Protein AF-A0A8S2JLV0-F1 (afdb_monomer_lite)

Secondary structure (DSSP, 8-state):
----------SHHHHHHHHHHHHS-PPPHHHHHHIIIIIS----S--TTS--S---HHHHHHHHHHHHHHHHHHHHHHTTS--------TTT-S-TTS-HHHHHHHHHHHHHHTT--TT--HHHHHHHHHHHHH--SSS---S-HHHHHHHHHHHHHHHHHHHHHTT-BS-TTS-B--TT--------------------------

Structure (mmCIF, N/CA/C/O backbone):
data_AF-A0A8S2JLV0-F1
#
_entry.id   AF-A0A8S2JLV0-F1
#
loop_
_atom_site.group_PDB
_atom_site.id
_atom_site.type_symbol
_atom_site.label_atom_id
_atom_site.label_alt_id
_atom_site.label_comp_id
_atom_site.label_asym_id
_atom_site.label_entity_id
_atom_site.label_seq_id
_atom_site.pdbx_PDB_ins_code
_atom_site.Cartn_x
_atom_site.Cartn_y
_atom_site.Cartn_z
_atom_site.occupancy
_atom_site.B_iso_or_equiv
_atom_site.auth_seq_id
_atom_site.auth_comp_id
_atom_site.auth_asym_id
_atom_site.auth_atom_id
_atom_site.pdbx_PDB_model_num
ATOM 1 N N . MET A 1 1 ? -29.399 26.750 -31.393 1.00 33.97 1 MET A N 1
ATOM 2 C CA . MET A 1 1 ? -29.290 25.964 -30.146 1.00 33.97 1 MET A CA 1
ATOM 3 C C . MET A 1 1 ? -28.383 24.800 -30.470 1.00 33.97 1 MET A C 1
ATOM 5 O O . MET A 1 1 ? -28.859 23.735 -30.849 1.00 33.97 1 MET A O 1
ATOM 9 N N . ASP A 1 2 ? -27.083 25.080 -30.466 1.00 30.34 2 ASP A N 1
ATOM 10 C CA . ASP A 1 2 ? -26.059 24.096 -30.789 1.00 30.34 2 ASP A CA 1
ATOM 11 C C . ASP A 1 2 ? -25.801 23.208 -29.581 1.00 30.34 2 ASP A C 1
ATOM 13 O O . ASP A 1 2 ? -25.706 23.669 -28.443 1.00 30.34 2 ASP A O 1
ATOM 17 N N . ARG A 1 3 ? -25.757 21.907 -29.856 1.00 33.34 3 ARG A N 1
ATOM 18 C CA . ARG A 1 3 ? -25.447 20.866 -28.887 1.00 33.34 3 ARG A CA 1
ATOM 19 C C . ARG A 1 3 ? -23.953 20.963 -28.597 1.00 33.34 3 ARG A C 1
ATOM 21 O O . ARG A 1 3 ? -23.149 20.544 -29.426 1.00 33.34 3 ARG A O 1
ATOM 28 N N . HIS A 1 4 ? -23.587 21.530 -27.451 1.00 35.41 4 HIS A N 1
ATOM 29 C CA . HIS A 1 4 ? -22.233 21.370 -26.935 1.00 35.41 4 HIS A CA 1
ATOM 30 C C . HIS A 1 4 ? -22.001 19.887 -26.653 1.00 35.41 4 HIS A C 1
ATOM 32 O O . HIS A 1 4 ? -22.826 19.225 -26.025 1.00 35.41 4 HIS A O 1
ATOM 38 N N . ALA A 1 5 ? -20.907 19.375 -27.205 1.00 37.72 5 ALA A N 1
ATOM 39 C CA . ALA A 1 5 ? -20.466 18.006 -27.051 1.00 37.72 5 ALA A CA 1
ATOM 40 C C . ALA A 1 5 ? -20.375 17.640 -25.562 1.00 37.72 5 ALA A C 1
ATOM 42 O O . ALA A 1 5 ? -19.636 18.273 -24.811 1.00 37.72 5 ALA A O 1
ATOM 43 N N . GLU A 1 6 ? -21.091 16.593 -25.154 1.00 38.88 6 GLU A N 1
ATOM 44 C CA . GLU A 1 6 ? -20.824 15.848 -23.921 1.00 38.88 6 GLU A CA 1
ATOM 45 C C . GLU A 1 6 ? -19.505 15.077 -24.102 1.00 38.88 6 GLU A C 1
ATOM 47 O O . GLU A 1 6 ? -19.473 13.857 -24.240 1.00 38.88 6 GLU A O 1
ATOM 52 N N . GLY A 1 7 ? -18.398 15.809 -24.201 1.00 43.00 7 GLY A N 1
ATOM 53 C CA . GLY A 1 7 ? -17.067 15.254 -24.027 1.00 43.00 7 GLY A CA 1
ATOM 54 C C . GLY A 1 7 ? -16.786 15.229 -22.535 1.00 43.00 7 GLY A C 1
ATOM 55 O O . GLY A 1 7 ? -16.684 16.285 -21.914 1.00 43.00 7 GLY A O 1
ATOM 56 N N . THR A 1 8 ? -16.697 14.043 -21.939 1.00 45.56 8 THR A N 1
ATOM 57 C CA . THR A 1 8 ? -16.209 13.900 -20.566 1.00 45.56 8 THR A CA 1
ATOM 58 C C . THR A 1 8 ? -14.829 14.552 -20.498 1.00 45.56 8 THR A C 1
ATOM 60 O O . THR A 1 8 ? -13.906 14.104 -21.173 1.00 45.56 8 THR A O 1
ATOM 63 N N . ILE A 1 9 ? -14.689 15.640 -19.740 1.00 51.25 9 ILE A N 1
ATOM 64 C CA . ILE A 1 9 ? -13.395 16.301 -19.560 1.00 51.25 9 ILE A CA 1
ATOM 65 C C . ILE A 1 9 ? -12.540 15.387 -18.678 1.00 51.25 9 ILE A C 1
ATOM 67 O O . ILE A 1 9 ? -12.796 15.261 -17.482 1.00 51.25 9 ILE A O 1
ATOM 71 N N . THR A 1 10 ? -11.554 14.721 -19.276 1.00 57.41 10 THR A N 1
ATOM 72 C CA . THR A 1 10 ? -10.696 13.723 -18.613 1.00 57.41 10 THR A CA 1
ATOM 73 C C . THR A 1 10 ? -9.255 14.195 -18.393 1.00 57.41 10 THR A C 1
ATOM 75 O O . THR A 1 10 ? -8.434 13.402 -17.939 1.00 57.41 10 THR A O 1
ATOM 78 N N . SER A 1 11 ? -8.911 15.460 -18.680 1.00 62.69 11 SER A N 1
ATOM 79 C CA . SER A 1 11 ? -7.555 15.997 -18.454 1.00 62.69 11 SER A CA 1
ATOM 80 C C . SER A 1 11 ? -7.534 17.461 -17.990 1.00 62.69 11 SER A C 1
ATOM 82 O O . SER A 1 11 ? -8.482 18.207 -18.244 1.00 62.69 11 SER A O 1
ATOM 84 N N . ILE A 1 12 ? -6.450 17.898 -17.318 1.00 67.25 12 ILE A N 1
ATOM 85 C CA . ILE A 1 12 ? -6.247 19.320 -16.952 1.00 67.25 12 ILE A CA 1
ATOM 86 C C . ILE A 1 12 ? -6.187 20.188 -18.211 1.00 67.25 12 ILE A C 1
ATOM 88 O O . ILE A 1 12 ? -6.755 21.276 -18.210 1.00 67.25 12 ILE A O 1
ATOM 92 N N . THR A 1 13 ? -5.603 19.690 -19.302 1.00 72.06 13 THR A N 1
ATOM 93 C CA . THR A 1 13 ? -5.616 20.365 -20.607 1.00 72.06 13 THR A CA 1
ATOM 94 C C . THR A 1 13 ? -7.043 20.552 -21.124 1.00 72.06 13 THR A C 1
ATOM 96 O O . THR A 1 13 ? -7.392 21.627 -21.603 1.00 72.06 13 T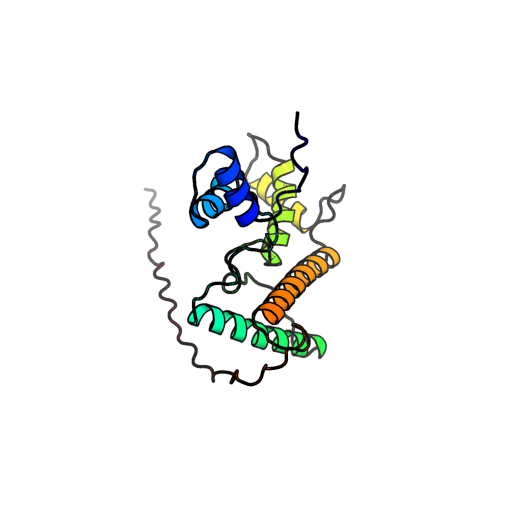HR A O 1
ATOM 99 N N . GLY A 1 14 ? -7.904 19.540 -20.968 1.00 75.50 14 GLY A N 1
ATOM 100 C CA . GLY A 1 14 ? -9.325 19.647 -21.295 1.00 75.50 14 GLY A CA 1
ATOM 101 C C . GLY A 1 14 ? -10.052 20.693 -20.444 1.00 75.50 14 GLY A C 1
ATOM 102 O O . GLY A 1 14 ? -10.886 21.431 -20.963 1.00 75.50 14 GLY A O 1
ATOM 103 N N . ILE A 1 15 ? -9.698 20.815 -19.160 1.00 73.88 15 ILE A N 1
ATOM 104 C CA . ILE A 1 15 ? -10.223 21.862 -18.267 1.00 73.88 15 ILE A CA 1
ATOM 105 C C . ILE A 1 15 ? -9.713 23.245 -18.697 1.00 73.88 15 ILE A C 1
ATOM 107 O O . ILE A 1 15 ? -10.509 24.174 -18.793 1.00 73.88 15 ILE A O 1
ATOM 111 N N . GLN A 1 16 ? -8.418 23.390 -18.998 1.00 82.19 16 GLN A N 1
ATOM 112 C CA . GLN A 1 16 ? -7.833 24.638 -19.502 1.00 82.19 16 GLN A CA 1
ATOM 113 C C . GLN A 1 16 ? -8.523 25.096 -20.782 1.00 82.19 16 GLN A C 1
ATOM 115 O O . GLN A 1 16 ? -8.902 26.260 -20.884 1.00 82.19 16 GLN A O 1
ATOM 120 N N . GLN A 1 17 ? -8.722 24.177 -21.729 1.00 77.69 17 GLN A N 1
ATOM 121 C CA . GLN A 1 17 ? -9.397 24.470 -22.985 1.00 77.69 17 GLN A CA 1
ATOM 122 C C . GLN A 1 17 ? -10.858 24.855 -22.747 1.00 77.69 17 GLN A C 1
ATOM 124 O O . GLN A 1 17 ? -11.305 25.867 -23.270 1.00 77.69 17 GLN A O 1
ATOM 129 N N . ALA A 1 18 ? -11.581 24.128 -21.891 1.00 79.19 18 ALA A N 1
ATOM 130 C CA . ALA A 1 18 ? -12.962 24.464 -21.555 1.00 79.19 18 ALA A CA 1
ATOM 131 C C . ALA A 1 18 ? -13.088 25.844 -20.882 1.00 79.19 18 ALA A C 1
ATOM 133 O O . ALA A 1 18 ? -14.036 26.579 -21.162 1.00 79.19 18 ALA A O 1
ATOM 134 N N . ILE A 1 19 ? -12.136 26.215 -20.018 1.00 78.88 19 ILE A N 1
ATOM 135 C CA . ILE A 1 19 ? -12.087 27.538 -19.381 1.00 78.88 19 ILE A CA 1
ATOM 136 C C . ILE A 1 19 ? -11.768 28.621 -20.416 1.00 78.88 19 ILE A C 1
ATOM 138 O O . ILE A 1 19 ? -12.463 29.636 -20.455 1.00 78.88 19 ILE A O 1
ATOM 142 N N . ALA A 1 20 ? -10.786 28.390 -21.289 1.00 83.50 20 ALA A N 1
ATOM 143 C CA . ALA A 1 20 ? -10.441 29.312 -22.367 1.00 83.50 20 ALA A CA 1
ATOM 144 C C . ALA A 1 20 ? -11.616 29.524 -23.332 1.00 83.50 20 ALA A C 1
ATOM 146 O O . ALA A 1 20 ? -11.927 30.662 -23.676 1.00 83.50 20 ALA A O 1
ATOM 147 N N . ASP A 1 21 ? -12.320 28.455 -23.699 1.00 83.94 21 ASP A N 1
ATOM 148 C CA . ASP A 1 21 ? -13.477 28.507 -24.594 1.00 83.94 21 ASP A CA 1
ATOM 149 C C . ASP A 1 21 ? -14.681 29.207 -23.947 1.00 83.94 21 ASP A C 1
ATOM 151 O O . ASP A 1 21 ? -15.426 29.917 -24.622 1.00 83.94 21 ASP A O 1
ATOM 155 N N . SER A 1 22 ? -14.879 29.026 -22.637 1.00 85.94 22 SER A N 1
ATOM 156 C CA . SER A 1 22 ? -16.050 29.557 -21.923 1.00 85.94 22 SER A CA 1
ATOM 157 C C . SER A 1 22 ? -15.861 30.990 -21.426 1.00 85.94 22 SER A C 1
ATOM 159 O O . SER A 1 22 ? -16.830 31.746 -21.354 1.00 85.94 22 SER A O 1
ATOM 161 N N . TYR A 1 23 ? -14.633 31.365 -21.065 1.00 85.31 23 TYR A N 1
ATOM 162 C CA . TYR A 1 23 ? -14.339 32.625 -20.377 1.00 85.31 23 TYR A CA 1
ATOM 163 C C . TYR A 1 23 ? -13.304 33.493 -21.100 1.00 85.31 23 TYR A C 1
ATOM 165 O O . TYR A 1 23 ? -13.096 34.636 -20.705 1.00 85.31 23 TYR A O 1
ATOM 173 N N . GLY A 1 24 ? -12.673 32.999 -22.171 1.00 85.88 24 GLY A N 1
ATOM 174 C CA . GLY A 1 24 ? -11.642 33.734 -22.911 1.00 85.88 24 GLY A CA 1
ATOM 175 C C . GLY A 1 24 ? -10.331 33.906 -22.140 1.00 85.88 24 GLY A C 1
ATOM 176 O O . GLY A 1 24 ? -9.467 34.671 -22.565 1.00 85.88 24 GLY A O 1
ATOM 177 N N . GLU A 1 25 ? -10.176 33.214 -21.012 1.00 82.31 25 GLU A N 1
ATOM 178 C CA . GLU A 1 25 ? -9.010 33.307 -20.140 1.00 82.31 25 GLU A CA 1
ATOM 179 C C . GLU A 1 25 ? -8.175 32.032 -20.216 1.00 82.31 25 GLU A C 1
ATOM 181 O O . GLU A 1 25 ? -8.698 30.919 -20.161 1.00 82.31 25 GLU A O 1
ATOM 186 N N . GLN A 1 26 ? -6.855 32.191 -20.296 1.00 83.00 26 GLN A N 1
ATOM 187 C CA . GLN A 1 26 ? -5.939 31.081 -20.074 1.00 83.00 26 GLN A CA 1
ATOM 188 C C . GLN A 1 26 ? -5.495 31.077 -18.620 1.00 83.00 26 GLN A C 1
ATOM 190 O O . GLN A 1 26 ? -4.827 32.001 -18.159 1.00 83.00 26 GLN A O 1
ATOM 195 N N . ILE A 1 27 ? -5.850 30.009 -17.915 1.00 81.06 27 ILE A N 1
ATOM 196 C CA . ILE A 1 27 ? -5.328 29.728 -16.582 1.00 81.06 27 ILE A CA 1
ATOM 197 C C . ILE A 1 27 ? -4.135 28.792 -16.736 1.00 81.06 27 ILE A C 1
ATOM 199 O O . ILE A 1 27 ? -4.168 27.841 -17.526 1.00 81.06 27 ILE A O 1
ATOM 203 N N . ASP A 1 28 ? -3.067 29.066 -15.992 1.00 80.62 28 ASP A N 1
ATOM 204 C CA . ASP A 1 28 ? -1.890 28.218 -16.016 1.00 80.62 28 ASP A CA 1
ATOM 205 C C . ASP A 1 28 ? -2.194 26.825 -15.446 1.00 80.62 28 ASP A C 1
ATOM 207 O O . ASP A 1 28 ? -3.058 26.625 -14.586 1.00 80.62 28 ASP A O 1
ATOM 211 N N . TYR A 1 29 ? -1.453 25.848 -15.959 1.00 76.38 29 TYR A N 1
ATOM 212 C CA . TYR A 1 29 ? -1.625 24.440 -15.627 1.00 76.38 29 TYR A CA 1
ATOM 213 C C . TYR A 1 29 ? -1.548 24.195 -14.112 1.00 76.38 29 TYR A C 1
ATOM 215 O O . TYR A 1 29 ? -2.357 23.457 -13.544 1.00 76.38 29 TYR A O 1
ATOM 223 N N . TRP A 1 30 ? -0.583 24.839 -13.448 1.00 70.50 30 TRP A N 1
ATOM 224 C CA . TRP A 1 30 ? -0.306 24.623 -12.035 1.00 70.50 30 TRP A CA 1
ATOM 225 C C . TRP A 1 30 ? -1.405 25.190 -11.147 1.00 70.50 30 TRP A C 1
ATOM 227 O O . TRP A 1 30 ? -1.766 24.543 -10.171 1.00 70.50 30 TRP A O 1
ATOM 237 N N . SER A 1 31 ? -1.998 26.329 -11.493 1.00 77.75 31 SER A N 1
ATOM 238 C CA . SER A 1 31 ? -3.128 26.890 -10.749 1.00 77.75 31 SER A CA 1
ATOM 239 C C . SER A 1 31 ? -4.336 25.956 -10.737 1.00 77.75 31 SER A C 1
ATOM 241 O O . SER A 1 31 ? -4.927 25.733 -9.678 1.00 77.75 31 SER A O 1
ATOM 243 N N . ILE A 1 32 ? -4.676 25.346 -11.877 1.00 73.19 32 ILE A N 1
ATOM 244 C CA . ILE A 1 32 ? -5.760 24.352 -11.943 1.00 73.19 32 ILE A CA 1
ATOM 245 C C . ILE A 1 32 ? -5.372 23.098 -11.158 1.00 73.19 32 ILE A C 1
ATOM 247 O O . ILE A 1 32 ? -6.167 22.603 -10.359 1.00 73.19 32 ILE A O 1
ATOM 251 N N . TYR A 1 33 ? -4.137 22.620 -11.325 1.00 67.88 33 TYR A N 1
ATOM 252 C CA . TYR A 1 33 ? -3.617 21.478 -10.578 1.00 67.88 33 TYR A CA 1
ATOM 253 C C . TYR A 1 33 ? -3.705 21.690 -9.057 1.00 67.88 33 TYR A C 1
ATOM 255 O O . TYR A 1 33 ? -4.271 20.858 -8.349 1.00 67.88 33 TYR A O 1
ATOM 263 N N . TYR A 1 34 ? -3.215 22.821 -8.541 1.00 67.56 34 TYR A N 1
ATOM 264 C CA . TYR A 1 34 ? -3.259 23.153 -7.116 1.00 67.56 34 TYR A CA 1
ATOM 265 C C . TYR A 1 34 ? -4.691 23.296 -6.606 1.00 67.56 34 TYR A C 1
ATOM 267 O O . TYR A 1 34 ? -5.002 22.820 -5.514 1.00 67.56 34 TYR A O 1
ATOM 275 N N . LEU A 1 35 ? -5.586 23.908 -7.382 1.00 67.19 35 LEU A N 1
ATOM 276 C CA . LEU A 1 35 ? -6.984 24.040 -6.989 1.00 67.19 35 LEU A CA 1
ATOM 277 C C . LEU A 1 35 ? -7.648 22.663 -6.826 1.00 67.19 35 LEU A C 1
ATOM 279 O O . LEU A 1 35 ? -8.264 22.390 -5.793 1.00 67.19 35 LEU A O 1
ATOM 283 N N . LEU A 1 36 ? -7.474 21.772 -7.803 1.00 62.09 36 LEU A N 1
ATOM 284 C CA . LEU A 1 36 ? -8.072 20.435 -7.787 1.00 62.09 36 LEU A CA 1
ATOM 285 C C . LEU A 1 36 ? -7.446 19.531 -6.713 1.00 62.09 36 LEU A C 1
ATOM 287 O O . LEU A 1 36 ? -8.163 18.869 -5.956 1.00 62.09 36 LEU A O 1
ATOM 291 N N . HIS A 1 37 ? -6.116 19.538 -6.611 1.00 57.22 37 HIS A N 1
ATOM 292 C CA . HIS A 1 37 ? -5.365 18.628 -5.750 1.00 57.22 37 HIS A CA 1
ATOM 293 C C . HIS A 1 37 ? -5.279 19.121 -4.299 1.00 57.22 37 HIS A C 1
ATOM 295 O O . HIS A 1 37 ? -5.552 18.366 -3.364 1.00 57.22 37 HIS A O 1
ATOM 301 N N . ASP A 1 38 ? -4.927 20.392 -4.077 1.00 54.78 38 ASP A N 1
ATOM 302 C CA . ASP A 1 38 ? -4.745 20.926 -2.725 1.00 54.78 38 ASP A CA 1
ATOM 303 C C . ASP A 1 38 ? -6.061 21.390 -2.092 1.00 54.78 38 ASP A C 1
ATOM 305 O O . ASP A 1 38 ? -6.331 21.050 -0.938 1.00 54.78 38 ASP A O 1
ATOM 309 N N . LYS A 1 39 ? -6.895 22.141 -2.822 1.00 50.28 39 LYS A N 1
ATOM 310 C CA . LYS A 1 39 ? -8.114 22.733 -2.240 1.00 50.28 39 LYS A CA 1
ATOM 311 C C . LYS A 1 39 ? -9.312 21.807 -2.277 1.00 50.28 39 LYS A C 1
ATOM 313 O O . LYS A 1 39 ? -10.037 21.727 -1.290 1.00 50.28 39 LYS A O 1
ATOM 318 N N . MET A 1 40 ? -9.515 21.101 -3.382 1.00 50.09 40 MET A N 1
ATOM 319 C CA . MET A 1 40 ? -10.692 20.246 -3.545 1.00 50.09 40 MET A CA 1
ATOM 320 C C . MET A 1 40 ? -10.452 18.801 -3.093 1.00 50.09 40 MET A C 1
ATOM 322 O O . MET A 1 40 ? -11.413 18.044 -2.975 1.00 50.09 40 MET A O 1
ATOM 326 N N . LYS A 1 41 ? -9.191 18.426 -2.812 1.00 49.56 41 LYS A N 1
ATOM 327 C CA . LYS A 1 41 ? -8.763 17.061 -2.442 1.00 49.56 41 LYS A CA 1
ATOM 328 C C . LYS A 1 41 ? -9.310 15.990 -3.397 1.00 49.56 41 LYS A C 1
ATOM 330 O O . LYS A 1 41 ? -9.504 14.838 -3.011 1.00 49.56 41 LYS A O 1
ATOM 335 N N . LEU A 1 42 ? -9.565 16.370 -4.649 1.00 44.97 42 LEU A N 1
ATOM 336 C CA . LEU A 1 42 ? -10.029 15.469 -5.689 1.00 44.97 42 LEU A CA 1
ATOM 337 C C . LEU A 1 42 ? -8.808 14.741 -6.241 1.00 44.97 42 LEU A C 1
ATOM 339 O O . LEU A 1 42 ? -8.182 15.163 -7.208 1.00 44.97 42 LEU A O 1
ATOM 343 N N . LEU A 1 43 ? -8.455 13.647 -5.577 1.00 49.81 43 LEU A N 1
ATOM 344 C CA . LEU A 1 43 ? -7.447 12.705 -6.037 1.00 49.81 43 LEU A CA 1
ATOM 345 C C . LEU A 1 43 ? -8.086 11.764 -7.056 1.00 49.81 43 LEU A C 1
ATOM 347 O O . LEU A 1 43 ? -8.476 10.643 -6.741 1.00 49.81 43 LEU A O 1
ATOM 351 N N . TYR A 1 44 ? -8.255 12.259 -8.279 1.00 38.44 44 TYR A N 1
ATOM 352 C CA . TYR A 1 44 ? -8.579 11.404 -9.412 1.00 38.44 44 TYR A CA 1
ATOM 353 C C . TYR A 1 44 ? -7.288 10.875 -10.026 1.00 38.44 44 TYR A C 1
ATOM 355 O O . TYR A 1 44 ? -6.360 11.634 -10.306 1.00 38.44 44 TYR A O 1
ATOM 363 N N . GLY A 1 45 ? -7.241 9.554 -10.204 1.00 37.34 45 GLY A N 1
ATOM 364 C CA . GLY A 1 45 ? -6.159 8.879 -10.900 1.00 37.34 45 GLY A CA 1
ATOM 365 C C . GLY A 1 45 ? -5.933 9.484 -12.281 1.00 37.34 45 GLY A C 1
ATOM 366 O O . GLY A 1 45 ? -6.890 9.743 -13.004 1.00 37.34 45 GLY A O 1
ATOM 367 N N . LEU A 1 46 ? -4.652 9.694 -12.590 1.00 44.47 46 LEU A N 1
ATOM 368 C CA . LEU A 1 46 ? -4.078 9.778 -13.934 1.00 44.47 46 LEU A CA 1
ATOM 369 C C . LEU A 1 46 ? -4.989 10.454 -14.963 1.00 44.47 46 LEU A C 1
ATOM 371 O O . LEU A 1 46 ? -5.531 9.819 -15.864 1.00 44.47 46 LEU A O 1
ATOM 375 N N . LEU A 1 47 ? -5.111 11.773 -14.839 1.00 39.06 47 LEU A N 1
ATOM 376 C CA . LEU A 1 47 ? -5.385 12.605 -16.003 1.00 39.06 47 LEU A CA 1
ATOM 377 C C . LEU A 1 47 ? -4.256 12.342 -17.014 1.00 39.06 47 LEU A C 1
ATOM 379 O O . LEU A 1 47 ? -3.089 12.418 -16.628 1.00 39.06 47 LEU A O 1
ATOM 383 N N . GLU A 1 48 ? -4.596 12.038 -18.270 1.00 38.50 48 GLU A N 1
ATOM 384 C CA . GLU A 1 48 ? -3.653 11.633 -19.340 1.00 38.50 48 GLU A CA 1
ATOM 385 C C . GLU A 1 48 ? -2.490 12.624 -19.570 1.00 38.50 48 GLU A C 1
ATOM 387 O O . GLU A 1 48 ? -1.467 12.246 -20.136 1.00 38.50 48 GLU A O 1
ATOM 392 N N . ASP A 1 49 ? -2.611 13.855 -19.058 1.00 38.19 49 ASP A N 1
ATOM 393 C CA . ASP A 1 49 ? -1.637 14.944 -19.192 1.00 38.19 49 ASP A CA 1
ATOM 394 C C . ASP A 1 49 ? -1.029 15.419 -17.856 1.00 38.19 49 ASP A C 1
ATOM 396 O O . ASP A 1 49 ? -0.375 16.464 -17.822 1.00 38.19 49 ASP A O 1
ATOM 400 N N . SER A 1 50 ? -1.234 14.704 -16.738 1.00 40.97 50 SER A N 1
ATOM 401 C CA . SER A 1 50 ? -0.519 15.037 -15.495 1.00 40.97 50 SER A CA 1
ATOM 402 C C . SER A 1 50 ? 0.980 14.974 -15.776 1.00 40.97 50 SER A C 1
ATOM 404 O O . SER A 1 50 ? 1.423 13.945 -16.295 1.00 40.97 50 SER A O 1
ATOM 406 N N . PRO A 1 51 ? 1.777 16.026 -15.492 1.00 41.66 51 PRO A N 1
ATOM 407 C CA . PRO A 1 51 ? 3.159 16.057 -15.911 1.00 41.66 51 PRO A CA 1
ATOM 408 C C . PRO A 1 51 ? 3.809 14.853 -15.257 1.00 41.66 51 PRO A C 1
ATOM 410 O O . PRO A 1 51 ? 3.701 14.650 -14.043 1.00 41.66 51 PRO A O 1
ATOM 413 N N . ARG A 1 52 ? 4.384 14.025 -16.125 1.00 49.84 52 ARG A N 1
ATOM 414 C CA . ARG A 1 52 ? 5.145 12.824 -15.803 1.00 49.84 52 ARG A CA 1
ATOM 415 C C . ARG A 1 52 ? 6.052 13.115 -14.612 1.00 49.84 52 ARG A C 1
ATOM 417 O O . ARG A 1 52 ? 6.462 14.261 -14.431 1.00 49.84 52 ARG A O 1
ATOM 424 N N . PHE A 1 53 ? 6.326 12.081 -13.819 1.00 55.31 53 PHE A N 1
ATOM 425 C CA . PHE A 1 53 ? 7.234 12.083 -12.670 1.00 55.31 53 PHE A CA 1
ATOM 426 C C . PHE A 1 53 ? 8.244 13.235 -12.665 1.00 55.31 53 PHE A C 1
ATOM 428 O O . PHE A 1 53 ? 8.910 13.485 -13.665 1.00 55.31 53 PHE A O 1
ATOM 435 N N . THR A 1 54 ? 8.348 13.904 -11.513 1.00 53.56 54 THR A N 1
ATOM 436 C CA . THR A 1 54 ? 9.373 14.907 -11.179 1.00 53.56 54 THR A CA 1
ATOM 437 C C . THR A 1 54 ? 10.609 14.860 -12.091 1.00 53.56 54 THR A C 1
ATOM 439 O O . THR A 1 54 ? 11.334 13.871 -12.132 1.00 53.56 54 THR A O 1
ATOM 442 N N . HIS A 1 55 ? 10.870 15.949 -12.819 1.00 56.34 55 HIS A N 1
ATOM 443 C CA . HIS A 1 55 ? 12.062 16.074 -13.668 1.00 56.34 55 HIS A CA 1
ATOM 444 C C . HIS A 1 55 ? 13.372 16.206 -12.871 1.00 56.34 55 HIS A C 1
ATOM 446 O O . HIS A 1 55 ? 14.417 16.452 -13.468 1.00 56.34 55 HIS A O 1
ATOM 452 N N . ASP A 1 56 ? 13.324 16.076 -11.542 1.00 62.34 56 ASP A N 1
ATOM 453 C CA . ASP A 1 56 ? 14.495 16.093 -10.676 1.00 62.34 56 ASP A CA 1
ATOM 454 C C . ASP A 1 56 ? 15.343 14.824 -10.905 1.00 62.34 56 ASP A C 1
ATOM 456 O O . ASP A 1 56 ? 14.909 13.717 -10.560 1.00 62.34 56 ASP A O 1
ATOM 460 N N . PRO A 1 57 ? 16.565 14.958 -11.457 1.00 61.66 57 PRO A N 1
ATOM 461 C CA . PRO A 1 57 ? 17.431 13.819 -11.739 1.00 61.66 57 PRO A CA 1
ATOM 462 C C . PRO A 1 57 ? 17.802 13.004 -10.495 1.00 61.66 57 PRO A C 1
ATOM 464 O O . PRO A 1 57 ? 17.956 11.785 -10.596 1.00 61.66 57 PRO A O 1
ATOM 467 N N . ASN A 1 58 ? 17.930 13.644 -9.327 1.00 64.75 58 ASN A N 1
ATOM 468 C CA . ASN A 1 58 ? 18.290 12.957 -8.084 1.00 64.75 58 ASN A CA 1
ATOM 469 C C . ASN A 1 58 ? 17.140 12.073 -7.611 1.00 64.75 58 ASN A C 1
ATOM 471 O O . ASN A 1 58 ? 17.327 10.901 -7.285 1.00 64.75 58 ASN A O 1
ATOM 475 N N . ARG A 1 59 ? 15.921 12.606 -7.671 1.00 64.31 59 ARG A N 1
ATOM 476 C CA . ARG A 1 59 ? 14.726 11.850 -7.318 1.00 64.31 59 ARG A CA 1
ATOM 477 C C . ARG A 1 59 ? 14.457 10.701 -8.287 1.00 64.31 59 ARG A C 1
ATOM 479 O O . ARG A 1 59 ? 14.131 9.603 -7.843 1.00 64.31 59 ARG A O 1
ATOM 486 N N . LEU A 1 60 ? 14.656 10.909 -9.590 1.00 67.94 60 LEU A N 1
ATOM 487 C CA . LEU A 1 60 ? 14.572 9.832 -10.584 1.00 67.94 60 LEU A CA 1
ATOM 488 C C . LEU A 1 60 ? 15.608 8.733 -10.315 1.00 67.94 60 LEU A C 1
ATOM 490 O O . LEU A 1 60 ? 15.272 7.550 -10.365 1.00 67.94 60 LEU A O 1
ATOM 494 N N . LYS A 1 61 ? 16.848 9.101 -9.968 1.00 71.19 61 LYS A N 1
ATOM 495 C CA . 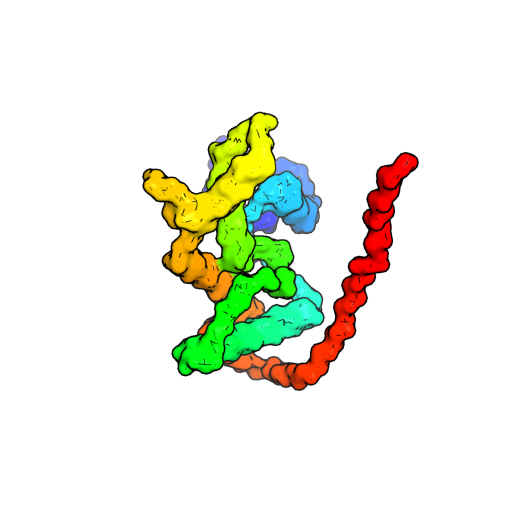LYS A 1 61 ? 17.889 8.140 -9.581 1.00 71.19 61 LYS A CA 1
ATOM 496 C C . LYS A 1 61 ? 17.450 7.291 -8.384 1.00 71.19 61 LYS A C 1
ATOM 498 O O . LYS A 1 61 ? 17.592 6.073 -8.455 1.00 71.19 61 LYS A O 1
ATOM 503 N N . HIS A 1 62 ? 16.893 7.905 -7.339 1.00 69.50 62 HIS A N 1
ATOM 504 C CA . HIS A 1 62 ? 16.423 7.190 -6.146 1.00 69.50 62 HIS A CA 1
ATOM 505 C C . HIS A 1 62 ? 15.247 6.259 -6.447 1.00 69.50 62 HIS A C 1
ATOM 507 O O . HIS A 1 62 ? 15.251 5.115 -6.003 1.00 69.50 62 HIS A O 1
ATOM 513 N N . ILE A 1 63 ? 14.280 6.703 -7.256 1.00 74.25 63 ILE A N 1
ATOM 514 C CA . ILE A 1 63 ? 13.162 5.858 -7.701 1.00 74.25 63 ILE A CA 1
ATOM 515 C C . ILE A 1 63 ? 13.691 4.627 -8.445 1.00 74.25 63 ILE A C 1
ATOM 517 O O . ILE A 1 63 ? 13.288 3.507 -8.145 1.00 74.25 63 ILE A O 1
ATOM 521 N N . ILE A 1 64 ? 14.629 4.807 -9.380 1.00 75.50 64 ILE A N 1
ATOM 522 C CA . ILE A 1 64 ? 15.217 3.685 -10.123 1.00 75.50 64 ILE A CA 1
ATOM 523 C C . ILE A 1 64 ? 15.967 2.735 -9.176 1.00 75.50 64 ILE A C 1
ATOM 525 O O . ILE A 1 64 ? 15.772 1.522 -9.251 1.00 75.50 64 ILE A O 1
ATOM 529 N N . GLN A 1 65 ? 16.791 3.261 -8.262 1.00 77.81 65 GLN A N 1
ATOM 530 C CA . GLN A 1 65 ? 17.495 2.451 -7.259 1.00 77.81 65 GLN A CA 1
ATOM 531 C C . GLN A 1 65 ? 16.520 1.644 -6.400 1.00 77.81 65 GLN A C 1
ATOM 533 O O . GLN A 1 65 ? 16.738 0.448 -6.200 1.00 77.81 65 GLN A O 1
ATOM 538 N N . PHE A 1 66 ? 15.438 2.272 -5.938 1.00 82.62 66 PHE A N 1
ATOM 539 C CA . PHE A 1 66 ? 14.383 1.601 -5.192 1.00 82.62 66 PHE A CA 1
ATOM 540 C C . PHE A 1 66 ? 13.777 0.452 -6.000 1.00 82.62 66 PHE A C 1
ATOM 542 O O . PHE A 1 66 ? 13.738 -0.666 -5.498 1.00 82.62 66 PHE A O 1
ATOM 549 N N . LEU A 1 67 ? 13.367 0.683 -7.254 1.00 82.25 67 LEU A N 1
ATOM 550 C CA . LEU A 1 67 ? 12.740 -0.351 -8.087 1.00 82.25 67 LEU A CA 1
ATOM 551 C C . LEU A 1 67 ? 13.649 -1.576 -8.255 1.00 82.25 67 LEU A C 1
ATOM 553 O O . LEU A 1 67 ? 13.179 -2.705 -8.138 1.00 82.25 67 LEU A O 1
ATOM 557 N N . PHE A 1 68 ? 14.954 -1.373 -8.462 1.00 81.88 68 PHE A N 1
ATOM 558 C CA . PHE A 1 68 ? 15.916 -2.477 -8.544 1.00 81.88 68 PHE A CA 1
ATOM 559 C C . PHE A 1 68 ? 16.124 -3.192 -7.205 1.00 81.88 68 PHE A C 1
ATOM 561 O O . PHE A 1 68 ? 16.109 -4.424 -7.174 1.00 81.88 68 PHE A O 1
ATOM 568 N N . LYS A 1 69 ? 16.302 -2.454 -6.099 1.00 82.69 69 LYS A N 1
ATOM 569 C CA . LYS A 1 69 ? 16.444 -3.049 -4.755 1.00 82.69 69 LYS A CA 1
ATOM 570 C C . LYS A 1 69 ? 15.196 -3.847 -4.376 1.00 82.69 69 LYS A C 1
ATOM 572 O O . LYS A 1 69 ? 15.301 -4.950 -3.845 1.00 82.69 69 LYS A O 1
ATOM 577 N N . TYR A 1 70 ? 14.025 -3.319 -4.704 1.00 85.75 70 TYR A N 1
ATOM 578 C CA . TYR A 1 70 ? 12.747 -3.947 -4.424 1.00 85.75 70 TYR A CA 1
ATOM 579 C C . TYR A 1 70 ? 12.515 -5.197 -5.282 1.00 85.75 70 TYR A C 1
ATOM 581 O O . TYR A 1 70 ? 12.187 -6.250 -4.741 1.00 85.75 70 TYR A O 1
ATOM 589 N N . ALA A 1 71 ? 12.797 -5.141 -6.588 1.00 85.38 71 ALA A N 1
ATOM 590 C CA . ALA A 1 71 ? 12.770 -6.319 -7.460 1.00 85.38 71 ALA A CA 1
ATOM 591 C C . ALA A 1 71 ? 13.732 -7.421 -6.982 1.00 85.38 71 ALA A C 1
ATOM 593 O O . ALA A 1 71 ? 13.413 -8.611 -7.017 1.00 85.38 71 ALA A O 1
ATOM 594 N N . TYR A 1 72 ? 14.917 -7.040 -6.499 1.00 83.50 72 TYR A N 1
ATOM 595 C CA . TYR A 1 72 ? 15.859 -7.978 -5.896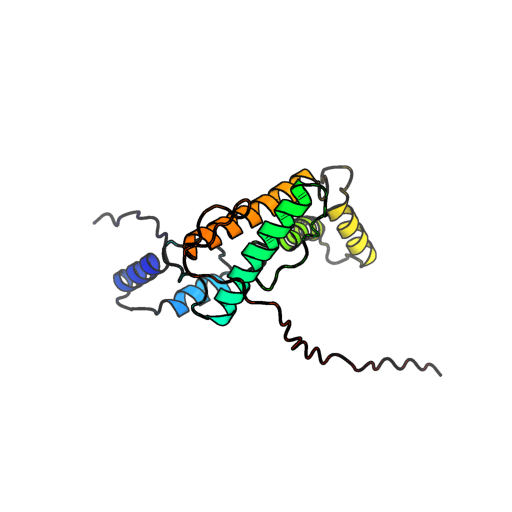 1.00 83.50 72 TYR A CA 1
ATOM 596 C C . TYR A 1 72 ? 15.294 -8.611 -4.615 1.00 83.50 72 TYR A C 1
ATOM 598 O O . TYR A 1 72 ? 15.317 -9.834 -4.479 1.00 83.50 72 TYR A O 1
ATOM 606 N N . ALA A 1 73 ? 14.711 -7.813 -3.716 1.00 85.19 73 ALA A N 1
ATOM 607 C CA . ALA A 1 73 ? 14.067 -8.312 -2.502 1.00 85.19 73 ALA A CA 1
ATOM 608 C C . ALA A 1 73 ? 12.906 -9.279 -2.805 1.00 85.19 73 ALA A C 1
ATOM 610 O O . ALA A 1 73 ? 12.800 -10.320 -2.158 1.00 85.19 73 ALA A O 1
ATOM 611 N N . LEU A 1 74 ? 12.085 -8.992 -3.826 1.00 87.00 74 LEU A N 1
ATOM 612 C CA . LEU A 1 74 ? 11.011 -9.885 -4.289 1.00 87.00 74 LEU A CA 1
ATOM 613 C C . LEU A 1 74 ? 11.552 -11.244 -4.751 1.00 87.00 74 LEU A C 1
ATOM 615 O O . LEU A 1 74 ? 10.949 -12.281 -4.473 1.00 87.00 74 LEU A O 1
ATOM 619 N N . ASN A 1 75 ? 12.712 -11.264 -5.413 1.00 87.81 75 ASN A N 1
ATOM 620 C CA . ASN A 1 75 ? 13.363 -12.514 -5.803 1.00 87.81 75 ASN A CA 1
ATOM 621 C C . ASN A 1 75 ? 13.868 -13.313 -4.591 1.00 87.81 75 ASN A C 1
ATOM 623 O O . ASN A 1 75 ? 13.674 -14.529 -4.551 1.00 87.81 75 ASN A O 1
ATOM 627 N N . LEU A 1 76 ? 14.449 -12.649 -3.584 1.00 84.25 76 LEU A N 1
ATOM 628 C CA . LEU A 1 76 ? 14.846 -13.305 -2.332 1.00 84.25 76 LEU A CA 1
ATOM 629 C C . LEU A 1 76 ? 13.638 -13.886 -1.583 1.00 84.25 76 LEU A C 1
ATOM 631 O O . LEU A 1 76 ? 13.694 -15.020 -1.108 1.00 84.25 76 LEU A O 1
ATOM 635 N N . GLU A 1 77 ? 12.529 -13.146 -1.512 1.00 89.44 77 GLU A N 1
ATOM 636 C CA . GLU A 1 77 ? 11.284 -13.621 -0.896 1.00 89.44 77 GLU A CA 1
ATOM 637 C C . GLU A 1 77 ? 10.725 -14.848 -1.626 1.00 89.44 77 GLU A C 1
ATOM 639 O O . GLU A 1 77 ? 10.428 -15.867 -1.002 1.00 89.44 77 GLU A O 1
ATOM 644 N N . LYS A 1 78 ? 10.669 -14.805 -2.961 1.00 89.94 78 LYS A N 1
ATOM 645 C CA . LYS A 1 78 ? 10.220 -15.927 -3.798 1.00 89.94 78 LYS A CA 1
ATOM 646 C C . LYS A 1 78 ? 11.052 -17.197 -3.594 1.00 89.94 78 LYS A C 1
ATOM 648 O O . LYS A 1 78 ? 10.509 -18.302 -3.667 1.00 89.94 78 LYS A O 1
ATOM 653 N N . ASN A 1 79 ? 12.347 -17.051 -3.331 1.00 89.75 79 ASN A N 1
ATOM 654 C CA . ASN A 1 79 ? 13.251 -18.166 -3.058 1.00 89.75 79 ASN A CA 1
ATOM 655 C C . ASN A 1 79 ? 13.221 -18.639 -1.591 1.00 89.75 79 ASN A C 1
ATOM 657 O O . ASN A 1 79 ? 13.908 -19.602 -1.254 1.00 89.75 79 ASN A O 1
ATOM 661 N N . ASN A 1 80 ? 12.399 -18.028 -0.730 1.00 92.00 80 ASN A N 1
ATOM 662 C CA . ASN A 1 80 ? 12.375 -18.234 0.725 1.00 92.00 80 ASN A CA 1
ATOM 663 C C . ASN A 1 80 ? 13.706 -17.890 1.421 1.00 92.00 80 ASN A C 1
ATOM 665 O O . ASN A 1 80 ? 14.034 -18.463 2.459 1.00 92.00 80 ASN A O 1
ATOM 669 N N . GLU A 1 81 ? 14.480 -16.968 0.850 1.00 91.50 81 GLU A N 1
ATOM 670 C CA . GLU A 1 81 ? 15.750 -16.495 1.415 1.00 91.50 81 GLU A CA 1
ATOM 671 C C . GLU A 1 81 ? 15.547 -15.285 2.339 1.00 91.50 81 GLU A C 1
ATOM 673 O O . GLU A 1 81 ? 16.343 -15.059 3.250 1.00 91.50 81 GLU A O 1
ATOM 678 N N . ALA A 1 82 ? 14.466 -14.527 2.135 1.00 89.19 82 ALA A N 1
ATOM 679 C CA . ALA A 1 82 ? 14.107 -13.361 2.934 1.00 89.19 82 ALA A CA 1
ATOM 680 C C . ALA A 1 82 ? 12.583 -13.230 3.102 1.00 89.19 82 ALA A C 1
ATOM 682 O O . ALA A 1 82 ? 11.807 -13.898 2.424 1.00 89.19 82 ALA A O 1
ATOM 683 N N . ILE A 1 83 ? 12.160 -12.346 4.006 1.00 83.44 83 ILE A N 1
ATOM 684 C CA . ILE A 1 83 ? 10.772 -11.882 4.139 1.00 83.44 83 ILE A CA 1
ATOM 685 C C . ILE A 1 83 ? 10.794 -10.373 3.926 1.00 83.44 83 ILE A C 1
ATOM 687 O O . ILE A 1 83 ? 11.625 -9.690 4.529 1.00 83.44 83 ILE A O 1
ATOM 691 N N . ILE A 1 84 ? 9.889 -9.842 3.104 1.00 82.56 84 ILE A N 1
ATOM 692 C CA . ILE A 1 84 ? 9.785 -8.396 2.916 1.00 82.56 84 ILE A CA 1
ATOM 693 C C . ILE A 1 84 ? 8.905 -7.807 4.017 1.00 82.56 84 ILE A C 1
ATOM 695 O O . ILE A 1 84 ? 7.744 -8.181 4.191 1.00 82.56 84 ILE A O 1
ATOM 699 N N . CYS A 1 85 ? 9.456 -6.842 4.750 1.00 78.56 85 CYS A N 1
ATOM 700 C CA . CYS A 1 85 ? 8.673 -5.982 5.625 1.00 78.56 85 CYS A CA 1
ATOM 701 C C . CYS A 1 85 ? 8.249 -4.739 4.834 1.00 78.56 85 CYS A C 1
ATOM 703 O O . CYS A 1 85 ? 9.080 -3.894 4.513 1.00 78.56 85 CYS A O 1
ATOM 705 N N . TYR A 1 86 ? 6.962 -4.647 4.508 1.00 72.56 86 TYR A N 1
ATOM 706 C CA . TYR A 1 86 ? 6.384 -3.518 3.780 1.00 72.56 86 TYR A CA 1
ATOM 707 C C . TYR A 1 86 ? 6.151 -2.363 4.759 1.00 72.56 86 TYR A C 1
ATOM 709 O O . TYR A 1 86 ? 5.145 -2.340 5.474 1.00 72.56 86 TYR A O 1
ATOM 717 N N . MET A 1 87 ? 7.124 -1.458 4.847 1.00 66.75 87 MET A N 1
ATOM 718 C CA . MET A 1 87 ? 7.083 -0.280 5.719 1.00 66.75 87 MET A CA 1
ATOM 719 C C . MET A 1 87 ? 6.714 0.976 4.920 1.00 66.75 87 MET A C 1
ATOM 721 O O . MET A 1 87 ? 6.470 0.903 3.721 1.00 66.75 87 MET A O 1
ATOM 725 N N . ASP A 1 88 ? 6.611 2.125 5.587 1.00 61.22 88 ASP A N 1
ATOM 726 C CA . ASP A 1 88 ? 6.340 3.402 4.920 1.00 61.22 88 ASP A CA 1
ATOM 727 C C . ASP A 1 88 ? 7.441 3.721 3.890 1.00 61.22 88 ASP A C 1
ATOM 729 O O . ASP A 1 88 ? 8.613 3.863 4.230 1.00 61.22 88 ASP A O 1
ATOM 733 N N . GLU A 1 89 ? 7.059 3.797 2.614 1.00 55.53 89 GLU A N 1
ATOM 734 C CA . GLU A 1 89 ? 7.959 4.026 1.479 1.00 55.53 89 GLU A CA 1
ATOM 735 C C . GLU A 1 89 ? 7.869 5.484 0.991 1.00 55.53 89 GLU A C 1
ATOM 737 O O . GLU A 1 89 ? 7.723 5.75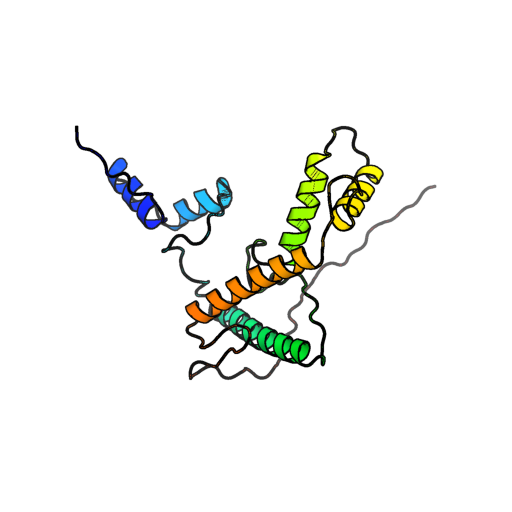3 -0.208 1.00 55.53 89 GLU A O 1
ATOM 742 N N . SER A 1 90 ? 7.883 6.449 1.917 1.00 55.31 90 SER A N 1
ATOM 743 C CA . SER A 1 90 ? 7.695 7.892 1.646 1.00 55.31 90 SER A CA 1
ATOM 744 C C . SER A 1 90 ? 8.664 8.461 0.597 1.00 55.31 90 SER A C 1
ATOM 746 O O . SER A 1 90 ? 8.376 9.463 -0.061 1.00 55.31 90 SER A O 1
ATOM 748 N N . TYR A 1 91 ? 9.771 7.763 0.348 1.00 50.66 91 TYR A N 1
ATOM 749 C CA . TYR A 1 91 ? 10.802 8.114 -0.627 1.00 50.66 91 TYR A CA 1
ATOM 750 C C . TYR A 1 91 ? 10.388 7.938 -2.105 1.00 50.66 91 TYR A C 1
ATOM 752 O O . TYR A 1 91 ? 10.970 8.580 -2.981 1.00 50.66 91 TYR A O 1
ATOM 760 N N . VAL A 1 92 ? 9.384 7.105 -2.419 1.00 52.00 92 VAL A N 1
ATOM 761 C CA . VAL A 1 92 ? 9.000 6.780 -3.817 1.00 52.00 92 VAL A CA 1
ATOM 762 C C . VAL A 1 92 ? 7.802 7.607 -4.294 1.00 52.00 92 VAL A C 1
ATOM 764 O O . VAL A 1 92 ? 7.668 7.921 -5.480 1.00 52.00 92 VAL A O 1
ATOM 767 N N . SER A 1 93 ? 6.934 8.024 -3.375 1.00 55.78 93 SER A N 1
ATOM 768 C CA . SER A 1 93 ? 5.716 8.772 -3.676 1.00 55.78 93 SER A CA 1
ATOM 769 C C . SER A 1 93 ? 5.396 9.752 -2.553 1.00 55.78 93 SER A C 1
ATOM 771 O O . SER A 1 93 ? 5.363 9.375 -1.392 1.00 55.78 93 SER A O 1
ATOM 773 N N . ILE A 1 94 ? 5.064 10.997 -2.915 1.00 52.66 94 ILE A N 1
ATOM 774 C CA . ILE A 1 94 ? 4.517 11.992 -1.967 1.00 52.66 94 ILE A CA 1
ATOM 775 C C . ILE A 1 94 ? 3.047 11.673 -1.631 1.00 52.66 94 ILE A C 1
ATOM 777 O O . ILE A 1 94 ? 2.457 12.234 -0.712 1.00 52.66 94 ILE A O 1
ATOM 781 N N . GLY A 1 95 ? 2.407 10.811 -2.426 1.00 57.44 95 GLY A N 1
ATOM 782 C CA . GLY A 1 95 ? 1.031 10.392 -2.219 1.00 57.44 95 GLY A CA 1
ATOM 783 C C . GLY A 1 95 ? 0.965 9.128 -1.372 1.00 57.44 95 GLY A C 1
ATOM 784 O O . GLY A 1 95 ? 1.390 8.070 -1.831 1.00 57.44 95 GLY A O 1
ATOM 785 N N . HIS A 1 96 ? 0.295 9.218 -0.221 1.00 61.38 96 HIS A N 1
ATOM 786 C CA . HIS A 1 96 ? -0.025 8.107 0.696 1.00 61.38 96 HIS A CA 1
ATOM 787 C C . HIS A 1 96 ? -0.881 6.992 0.046 1.00 61.38 96 HIS A C 1
ATOM 789 O O . HIS A 1 96 ? -1.254 6.009 0.670 1.00 61.38 96 HIS A O 1
ATOM 795 N N . GLN A 1 97 ? -1.279 7.155 -1.214 1.00 64.50 97 GLN A N 1
ATOM 796 C CA . GLN A 1 97 ? -2.290 6.332 -1.883 1.00 64.50 97 GLN A CA 1
ATOM 797 C C . GLN A 1 97 ? -1.727 5.049 -2.488 1.00 64.50 97 GLN A C 1
ATOM 799 O O . GLN A 1 97 ? -2.490 4.178 -2.888 1.00 64.50 97 GLN A O 1
ATOM 804 N N . VAL A 1 98 ? -0.402 4.943 -2.569 1.00 67.75 98 VAL A N 1
ATOM 805 C CA . VAL A 1 98 ? 0.293 3.813 -3.199 1.00 67.75 98 VAL A CA 1
ATOM 806 C C . VAL A 1 98 ? 1.089 2.986 -2.195 1.00 67.75 98 VAL A C 1
ATOM 808 O O . VAL A 1 98 ? 1.626 1.948 -2.563 1.00 67.75 98 VAL A O 1
ATOM 811 N N . GLN A 1 99 ? 1.143 3.421 -0.937 1.00 73.81 99 GLN A N 1
ATOM 812 C CA . GLN A 1 99 ? 1.876 2.755 0.133 1.00 73.81 99 GLN A CA 1
ATOM 813 C C . GLN A 1 99 ? 0.950 1.749 0.831 1.00 73.81 99 GLN A C 1
ATOM 815 O O . GLN A 1 99 ? -0.106 2.153 1.337 1.00 73.81 99 GLN A O 1
ATOM 820 N N . PRO A 1 100 ? 1.298 0.450 0.901 1.00 81.44 100 PRO A N 1
ATOM 821 C CA . PRO A 1 100 ? 0.414 -0.562 1.478 1.00 81.44 100 PRO A CA 1
ATOM 822 C C . PRO A 1 100 ? -0.016 -0.236 2.910 1.00 81.44 100 PRO A C 1
ATOM 824 O O . PRO A 1 100 ? -1.183 -0.412 3.263 1.00 81.44 100 PRO A O 1
ATOM 827 N N . ILE A 1 101 ? 0.906 0.279 3.729 1.00 83.31 101 ILE A N 1
ATOM 828 C CA . ILE A 1 101 ? 0.640 0.596 5.134 1.00 83.31 101 ILE A CA 1
ATOM 829 C C . ILE A 1 101 ? -0.357 1.749 5.297 1.00 83.31 101 ILE A C 1
ATOM 831 O O . ILE A 1 101 ? -1.243 1.685 6.149 1.00 83.31 101 ILE A O 1
ATOM 835 N N . GLU A 1 102 ? -0.297 2.761 4.434 1.00 82.88 102 GLU A N 1
ATOM 836 C CA . GLU A 1 102 ? -1.259 3.862 4.438 1.00 82.88 102 GLU A CA 1
ATOM 837 C C . GLU A 1 102 ? -2.654 3.393 4.021 1.00 82.88 102 GLU A C 1
ATOM 839 O O . GLU A 1 102 ? -3.654 3.835 4.592 1.00 82.88 102 GLU A O 1
ATOM 844 N N . LEU A 1 103 ? -2.744 2.439 3.087 1.00 84.88 103 LEU A N 1
ATOM 845 C CA . LEU A 1 103 ? -4.014 1.813 2.711 1.00 84.88 103 LEU A CA 1
ATOM 846 C C . LEU A 1 103 ? -4.612 1.006 3.874 1.00 84.88 103 LEU A C 1
ATOM 848 O O . LEU A 1 103 ? -5.822 1.085 4.121 1.00 84.88 103 LEU A O 1
ATOM 852 N N . VAL A 1 104 ? -3.778 0.289 4.636 1.00 89.38 104 VAL A N 1
ATOM 853 C CA . VAL A 1 104 ? -4.194 -0.393 5.874 1.00 89.38 104 VAL A CA 1
ATOM 854 C C . VAL A 1 104 ? -4.705 0.625 6.895 1.00 89.38 104 VAL A C 1
ATOM 856 O O . VAL A 1 104 ? -5.808 0.476 7.431 1.00 89.38 104 VAL A O 1
ATOM 859 N N . TRP A 1 105 ? -3.955 1.701 7.138 1.00 88.62 105 TRP A N 1
ATOM 860 C CA . TRP A 1 105 ? -4.364 2.744 8.075 1.00 88.62 105 TRP A CA 1
ATOM 861 C C . TRP A 1 105 ? -5.632 3.467 7.637 1.00 88.62 105 TRP A C 1
ATOM 863 O O . TRP A 1 105 ? -6.462 3.792 8.485 1.00 88.62 105 TRP A O 1
ATOM 873 N N . ALA A 1 106 ? -5.823 3.721 6.344 1.00 87.19 106 ALA A N 1
ATOM 874 C CA . ALA A 1 106 ? -7.048 4.312 5.817 1.00 87.19 106 ALA A CA 1
ATOM 875 C C . ALA A 1 106 ? -8.265 3.423 6.113 1.00 87.19 106 ALA A C 1
ATOM 877 O O . ALA A 1 106 ? -9.284 3.917 6.605 1.00 87.19 106 ALA A O 1
ATOM 878 N N . TYR A 1 107 ? -8.137 2.110 5.902 1.00 90.44 107 TYR A N 1
ATOM 879 C CA . TYR A 1 107 ? -9.173 1.135 6.238 1.00 90.44 107 TYR A CA 1
ATOM 880 C C . TYR A 1 107 ? -9.509 1.142 7.741 1.00 90.44 107 TYR A C 1
ATOM 882 O O . TYR A 1 107 ? -10.677 1.289 8.119 1.00 90.44 107 TYR A O 1
ATOM 890 N N . VAL A 1 108 ? -8.493 1.082 8.607 1.00 93.19 108 VAL A N 1
ATOM 891 C CA . VAL A 1 108 ? -8.666 1.097 10.070 1.00 93.19 108 VAL A CA 1
ATOM 892 C C . VAL A 1 108 ? -9.277 2.416 10.555 1.00 93.19 108 VAL A C 1
ATOM 894 O O . VAL A 1 108 ? -10.244 2.413 11.321 1.00 93.19 108 VAL A O 1
ATOM 897 N N . LYS A 1 109 ? -8.772 3.560 10.077 1.00 91.06 109 LYS A N 1
ATOM 898 C CA . LYS A 1 109 ? -9.315 4.888 10.407 1.00 91.06 109 LYS A CA 1
ATOM 899 C C . LYS A 1 109 ? -10.770 5.018 9.965 1.00 91.06 109 LYS A C 1
ATOM 901 O O . LYS A 1 109 ? -11.572 5.580 10.709 1.00 91.06 109 LYS A O 1
ATOM 906 N N . GLY A 1 110 ? -11.134 4.455 8.812 1.00 92.69 110 GLY A N 1
ATOM 907 C CA . GLY A 1 110 ? -12.515 4.408 8.337 1.00 92.69 110 GLY A CA 1
ATOM 908 C C . GLY A 1 110 ? -13.454 3.687 9.310 1.00 92.69 110 GLY A C 1
ATOM 909 O O . GLY A 1 110 ? -14.550 4.178 9.585 1.00 92.69 110 GLY A O 1
ATOM 910 N N . TYR A 1 111 ? -13.020 2.564 9.888 1.00 94.88 111 TYR A N 1
ATOM 911 C CA . TYR A 1 111 ? -13.777 1.852 10.924 1.00 94.88 111 TYR A CA 1
ATOM 912 C C . TYR A 1 111 ? -13.913 2.673 12.217 1.00 94.88 111 TYR A C 1
ATOM 914 O O . TYR A 1 111 ? -15.013 2.810 12.759 1.00 94.88 111 TYR A O 1
ATOM 922 N N . ILE A 1 112 ? -12.818 3.269 12.697 1.00 94.69 112 ILE A N 1
ATOM 923 C CA . ILE A 1 112 ? -12.806 4.094 13.918 1.00 94.69 112 ILE A CA 1
ATOM 924 C C . ILE A 1 112 ? -13.708 5.329 13.763 1.00 94.69 112 ILE A C 1
ATOM 926 O O . ILE A 1 112 ? -14.441 5.693 14.685 1.00 94.69 112 ILE A O 1
ATOM 930 N N . ALA A 1 113 ? -13.667 5.984 12.601 1.00 93.38 113 ALA A N 1
ATOM 931 C CA . ALA A 1 113 ? -14.428 7.200 12.328 1.00 93.38 113 ALA A CA 1
ATOM 932 C C . ALA A 1 113 ? -15.945 6.962 12.370 1.00 93.38 113 ALA A C 1
ATOM 934 O O . ALA A 1 113 ? -16.678 7.784 12.915 1.00 93.38 113 ALA A O 1
ATOM 935 N N . LYS A 1 114 ? -16.419 5.807 11.882 1.00 94.38 114 LYS A N 1
ATOM 936 C CA . LYS A 1 114 ? -17.845 5.424 11.919 1.00 94.38 114 LYS A CA 1
ATOM 937 C C . LYS A 1 114 ? -18.410 5.275 13.335 1.00 94.38 114 LYS A C 1
ATOM 939 O O . LYS A 1 114 ? -19.622 5.290 13.507 1.00 94.38 114 LYS A O 1
ATOM 944 N N . GLN A 1 115 ? -17.548 5.137 14.338 1.00 93.19 115 GLN A N 1
ATOM 945 C CA . GLN A 1 115 ? -17.921 4.975 15.746 1.00 93.19 115 GLN A CA 1
ATOM 946 C C . GLN A 1 115 ? -17.642 6.237 16.571 1.00 93.19 115 GLN A C 1
ATOM 948 O O . GLN A 1 115 ? -17.554 6.183 17.803 1.00 93.19 115 GLN A O 1
ATOM 953 N N . PHE A 1 116 ? -17.432 7.372 15.902 1.00 92.88 116 PHE A N 1
ATOM 954 C CA . PHE A 1 116 ? -17.200 8.640 16.570 1.00 92.88 116 PHE A CA 1
ATOM 955 C C . PHE A 1 116 ? -18.410 9.061 17.416 1.00 92.88 116 PHE A C 1
ATOM 957 O O . PHE A 1 116 ? -19.559 8.990 16.986 1.00 92.88 116 PHE A O 1
ATOM 964 N N . SER A 1 117 ? -18.117 9.554 18.617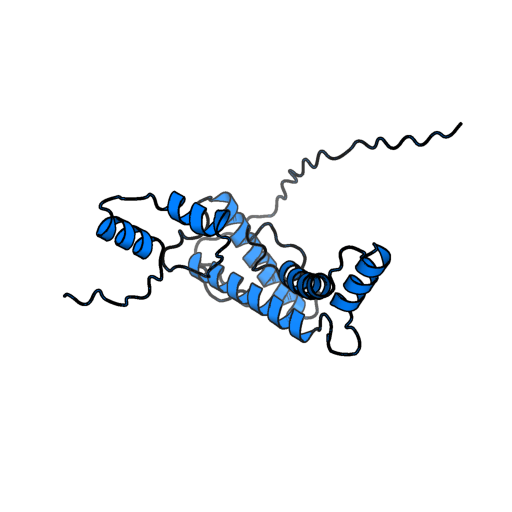 1.00 95.50 117 SER A N 1
ATOM 965 C CA . SER A 1 117 ? -19.053 10.233 19.508 1.00 95.50 117 SER A CA 1
ATOM 966 C C . SER A 1 117 ? -18.323 11.395 20.178 1.00 95.50 117 SER A C 1
ATOM 968 O O . SER A 1 117 ? -17.135 11.277 20.488 1.00 95.50 117 SER A O 1
ATOM 970 N N . SER A 1 118 ? -19.032 12.491 20.456 1.00 95.50 118 SER A N 1
ATOM 971 C CA . SER A 1 118 ? -18.486 13.649 21.179 1.00 95.50 118 SER A CA 1
ATOM 972 C C . SER A 1 118 ? -18.056 13.317 22.612 1.00 95.50 118 SER A C 1
ATOM 974 O O . SER A 1 118 ? -17.228 14.021 23.178 1.00 95.50 118 SER A O 1
ATOM 976 N N . SER A 1 119 ? -18.576 12.230 23.186 1.00 96.81 119 SER A N 1
ATOM 977 C CA . SER A 1 119 ? -18.212 11.721 24.513 1.00 96.81 119 SER A CA 1
ATOM 978 C C . SER A 1 119 ? -17.179 10.586 24.483 1.00 96.81 119 SER A C 1
ATOM 980 O O . SER A 1 119 ? -16.977 9.918 25.498 1.00 96.81 119 SER A O 1
ATOM 982 N N . ARG A 1 120 ? -16.539 10.328 23.332 1.00 96.75 120 ARG A N 1
ATOM 983 C CA . ARG A 1 120 ? -15.584 9.223 23.185 1.00 96.75 120 ARG A CA 1
ATOM 984 C C . ARG A 1 120 ? -14.352 9.423 24.069 1.00 96.75 120 ARG A C 1
ATOM 986 O O . ARG A 1 120 ? -13.678 10.446 23.988 1.00 96.75 120 ARG A O 1
ATOM 993 N N . THR A 1 121 ? -14.011 8.401 24.847 1.00 97.75 121 THR A N 1
ATOM 994 C CA . THR A 1 121 ? -12.805 8.382 25.684 1.00 97.75 121 THR A CA 1
ATOM 995 C C . THR A 1 121 ? -11.598 7.806 24.942 1.00 97.75 121 THR A C 1
ATOM 997 O O . THR A 1 121 ? -11.737 7.094 23.943 1.00 97.75 121 THR A O 1
ATOM 1000 N N . LEU A 1 122 ? -10.394 8.050 25.468 1.00 96.94 122 LEU A N 1
ATOM 1001 C CA . LEU A 1 122 ? -9.165 7.441 24.950 1.00 96.94 122 LEU A CA 1
ATOM 1002 C C . LEU A 1 122 ? -9.223 5.905 24.989 1.00 96.94 122 LEU A C 1
ATOM 1004 O O . LEU A 1 122 ? -8.838 5.252 24.025 1.00 96.94 122 LEU A O 1
ATOM 1008 N N . GLN A 1 123 ? -9.764 5.325 26.065 1.00 97.69 123 GLN A N 1
ATOM 1009 C CA . GLN A 1 123 ? -9.898 3.872 26.189 1.00 97.69 123 GLN A CA 1
ATOM 1010 C C . GLN A 1 123 ? -10.805 3.293 25.096 1.00 97.69 123 GLN A C 1
ATOM 1012 O O . GLN A 1 123 ? -10.499 2.249 24.522 1.00 97.69 123 GLN A O 1
ATOM 1017 N N . GLN A 1 124 ? -11.902 3.986 24.779 1.00 97.25 124 GLN A N 1
ATOM 1018 C CA . GLN A 1 124 ? -12.782 3.594 23.680 1.00 97.25 124 GLN A CA 1
ATOM 1019 C C . GLN A 1 124 ? -12.073 3.709 22.330 1.00 97.25 124 GLN A C 1
ATOM 1021 O O . GLN A 1 124 ? -12.208 2.805 21.515 1.00 97.25 124 GLN A O 1
ATOM 1026 N N . LEU A 1 125 ? -11.295 4.772 22.100 1.00 96.81 125 LEU A N 1
ATOM 1027 C CA . LEU A 1 125 ? -10.502 4.913 20.878 1.00 96.81 125 LEU A CA 1
ATOM 1028 C C . LEU A 1 125 ? -9.494 3.765 20.722 1.00 96.81 125 LEU A C 1
ATOM 1030 O O . LEU A 1 125 ? -9.433 3.163 19.658 1.00 96.81 125 LEU A O 1
ATOM 1034 N N . ILE A 1 126 ? -8.755 3.414 21.779 1.00 97.25 126 ILE A N 1
ATOM 1035 C CA . ILE A 1 126 ? -7.799 2.294 21.763 1.00 97.25 126 ILE A CA 1
ATOM 1036 C C . ILE A 1 126 ? -8.507 0.981 21.410 1.00 97.25 126 ILE A C 1
ATOM 1038 O O . ILE A 1 126 ? -8.027 0.228 20.564 1.00 97.25 126 ILE A O 1
ATOM 1042 N N . GLU A 1 127 ? -9.656 0.709 22.029 1.00 97.06 127 GLU A N 1
ATOM 1043 C CA . GLU A 1 127 ? -10.431 -0.503 21.757 1.00 97.06 127 GLU A CA 1
ATOM 1044 C C . GLU A 1 127 ? -10.972 -0.528 20.319 1.00 97.06 127 GLU A C 1
ATOM 1046 O O . GLU A 1 127 ? -10.901 -1.549 19.638 1.00 97.06 127 GLU A O 1
ATOM 1051 N N . GLN A 1 128 ? -11.452 0.611 19.818 1.00 96.69 128 GLN A N 1
ATOM 1052 C CA . GLN A 1 128 ? -11.883 0.761 18.427 1.00 96.69 128 GLN A CA 1
ATOM 1053 C C . GLN A 1 128 ? -10.729 0.529 17.451 1.00 96.69 128 GLN A C 1
ATOM 1055 O O . GLN A 1 128 ? -10.928 -0.141 16.442 1.00 96.69 128 GLN A O 1
ATOM 1060 N N . THR A 1 129 ? -9.526 1.021 17.752 1.00 96.44 129 THR A N 1
ATOM 1061 C CA . THR A 1 129 ? -8.332 0.766 16.938 1.00 96.44 129 THR A CA 1
ATOM 1062 C C . THR A 1 129 ? -7.985 -0.716 16.919 1.00 96.44 129 THR A C 1
ATOM 1064 O O . THR A 1 129 ? -7.811 -1.283 15.842 1.00 96.44 129 THR A O 1
ATOM 1067 N N . LYS A 1 130 ? -7.962 -1.379 18.084 1.00 97.12 130 LYS A N 1
ATOM 1068 C CA . LYS A 1 130 ? -7.723 -2.830 18.173 1.00 97.12 130 LYS A CA 1
ATOM 1069 C C . LYS A 1 130 ? -8.737 -3.618 17.352 1.00 97.12 130 LYS A C 1
ATOM 1071 O O . LYS A 1 130 ? -8.338 -4.506 16.610 1.00 97.12 130 LYS A O 1
ATOM 1076 N N . LYS A 1 131 ? -10.024 -3.274 17.438 1.00 97.00 131 LYS A N 1
ATOM 1077 C CA . LYS A 1 131 ? -11.079 -3.897 16.624 1.00 97.00 131 LYS A CA 1
ATOM 1078 C C . LYS A 1 131 ? -10.940 -3.577 15.139 1.00 97.00 131 LYS A C 1
ATOM 1080 O O . LYS A 1 131 ? -11.183 -4.439 14.309 1.00 97.00 131 LYS A O 1
ATOM 1085 N N . GLY A 1 132 ? -10.498 -2.370 14.792 1.00 95.69 132 GLY A N 1
ATOM 1086 C CA . GLY A 1 132 ? -10.219 -1.991 13.409 1.00 95.69 132 GLY A CA 1
ATOM 1087 C C . GLY A 1 132 ? -9.180 -2.904 12.757 1.00 95.69 132 GLY A C 1
ATOM 1088 O O . GLY A 1 132 ? -9.368 -3.305 11.609 1.00 95.69 132 GLY A O 1
ATOM 1089 N N . PHE A 1 133 ? -8.141 -3.289 13.503 1.00 97.06 133 PHE A N 1
ATOM 1090 C CA . PHE A 1 133 ? -7.128 -4.243 13.045 1.00 97.06 133 PHE A CA 1
ATOM 1091 C C . PHE A 1 133 ? -7.565 -5.705 13.153 1.00 97.06 133 PHE A C 1
ATOM 1093 O O . PHE A 1 133 ? -7.385 -6.456 12.203 1.00 97.06 133 PHE A O 1
ATOM 1100 N N . ASN A 1 134 ? -8.137 -6.119 14.281 1.00 97.31 134 ASN A N 1
ATOM 1101 C CA . ASN A 1 134 ? -8.343 -7.539 14.593 1.00 97.31 134 ASN A CA 1
ATOM 1102 C C . ASN A 1 134 ? -9.747 -8.061 14.261 1.00 97.31 134 ASN A C 1
ATOM 1104 O O . ASN A 1 134 ? -10.015 -9.247 14.434 1.00 97.31 134 ASN A O 1
ATOM 1108 N N . GLY A 1 135 ? -10.648 -7.178 13.842 1.00 96.69 135 GLY A N 1
ATOM 1109 C CA . GLY A 1 135 ? -12.064 -7.477 13.696 1.00 96.69 135 GLY A CA 1
ATOM 1110 C C . GLY A 1 135 ? -12.861 -7.201 14.970 1.00 96.69 135 GLY A C 1
ATOM 1111 O O . GLY A 1 135 ? -12.317 -7.059 16.068 1.00 96.69 135 GLY A O 1
ATOM 1112 N N . ASP A 1 136 ? -14.181 -7.095 14.819 1.00 95.81 136 ASP A N 1
ATOM 1113 C CA . ASP A 1 136 ? -15.117 -6.862 15.928 1.00 95.81 136 ASP A CA 1
ATOM 1114 C C . ASP A 1 136 ? -15.943 -8.100 16.314 1.00 95.81 136 ASP A C 1
ATOM 1116 O O . ASP A 1 136 ? -16.649 -8.071 17.323 1.00 95.81 136 ASP A O 1
ATOM 1120 N N . GLY A 1 137 ? -15.845 -9.181 15.531 1.00 93.12 137 GLY A N 1
ATOM 1121 C CA . GLY A 1 137 ? -16.590 -10.426 15.728 1.00 93.12 137 GLY A CA 1
ATOM 1122 C C . GLY A 1 137 ? -18.079 -10.358 15.362 1.00 93.12 137 GLY A C 1
ATOM 1123 O O . GLY A 1 137 ? -18.804 -11.309 15.644 1.00 93.12 137 GLY A O 1
ATOM 1124 N N . VAL A 1 138 ? -18.550 -9.262 14.758 1.00 91.12 138 VAL A N 1
ATOM 1125 C CA . VAL A 1 138 ? -19.972 -9.028 14.442 1.00 91.12 138 VAL A CA 1
ATOM 1126 C C . VAL A 1 138 ? -20.183 -8.676 12.968 1.00 91.12 138 VAL A C 1
ATOM 1128 O O . VAL A 1 138 ? -21.154 -9.128 12.365 1.00 91.12 138 VAL A O 1
ATOM 1131 N N . GLY A 1 139 ? -19.290 -7.891 12.369 1.00 88.69 139 GLY A N 1
ATOM 1132 C CA . GLY A 1 139 ? -19.432 -7.459 10.975 1.00 88.69 139 GLY A CA 1
ATOM 1133 C C . GLY A 1 139 ? -18.210 -6.771 10.370 1.00 88.69 139 GLY A C 1
ATOM 1134 O O . GLY A 1 139 ? -18.195 -6.524 9.166 1.00 88.69 139 GLY A O 1
ATOM 1135 N N . HIS A 1 140 ? -17.182 -6.485 11.168 1.00 93.62 140 HIS A N 1
ATOM 1136 C CA . HIS A 1 140 ? -15.881 -6.018 10.705 1.00 93.62 140 HIS A CA 1
ATOM 1137 C C . HIS A 1 140 ? -14.864 -7.150 10.843 1.00 93.62 140 HIS A C 1
ATOM 1139 O O . HIS A 1 140 ? -14.577 -7.599 11.951 1.00 93.62 140 HIS A O 1
ATOM 1145 N N . GLU A 1 141 ? -14.315 -7.611 9.719 1.00 94.31 141 GLU A N 1
ATOM 1146 C CA . GLU A 1 141 ? -13.350 -8.722 9.679 1.00 94.31 141 GLU A CA 1
ATOM 1147 C C . GLU A 1 141 ? -11.982 -8.334 10.264 1.00 94.31 141 GLU A C 1
ATOM 1149 O O . GLU A 1 141 ? -11.240 -9.191 10.732 1.00 94.31 141 GLU A O 1
ATOM 1154 N N . GLY A 1 142 ? -11.653 -7.040 10.274 1.00 95.12 142 GLY A N 1
ATOM 1155 C CA . GLY A 1 142 ? -10.297 -6.577 10.557 1.00 95.12 142 GLY A CA 1
ATOM 1156 C C . GLY A 1 142 ? -9.430 -6.539 9.301 1.00 95.12 142 GLY A C 1
ATOM 1157 O O . GLY A 1 142 ? -9.934 -6.544 8.176 1.00 95.12 142 GLY A O 1
ATOM 1158 N N . VAL A 1 143 ? -8.121 -6.428 9.504 1.00 95.12 143 VAL A N 1
ATOM 1159 C CA . VAL A 1 143 ? -7.100 -6.441 8.455 1.00 95.12 143 VAL A CA 1
ATOM 1160 C C . VAL A 1 143 ? -6.714 -7.894 8.199 1.00 95.12 143 VAL A C 1
ATOM 1162 O O . VAL A 1 143 ? -6.007 -8.510 8.993 1.00 95.12 143 VAL A O 1
ATOM 1165 N N . SER A 1 144 ? -7.192 -8.451 7.089 1.00 93.50 144 SER A N 1
ATOM 1166 C CA . SER A 1 144 ? -6.913 -9.837 6.708 1.00 93.50 144 SER A CA 1
ATOM 1167 C C . SER A 1 144 ? -5.706 -9.952 5.775 1.00 93.50 144 SER A C 1
ATOM 1169 O O . SER A 1 144 ? -5.344 -9.011 5.063 1.00 93.50 144 SER A O 1
ATOM 1171 N N . ALA A 1 145 ? -5.099 -11.142 5.719 1.00 90.31 145 ALA A N 1
ATOM 1172 C CA . ALA A 1 145 ? -3.992 -11.421 4.801 1.00 90.31 145 ALA A CA 1
ATOM 1173 C C . ALA A 1 145 ? -4.384 -11.188 3.328 1.00 90.31 145 ALA A C 1
ATOM 1175 O O . ALA A 1 145 ? -3.580 -10.704 2.535 1.00 90.31 145 ALA A O 1
ATOM 1176 N N . ASP A 1 146 ? -5.629 -11.487 2.953 1.00 91.50 146 ASP A N 1
ATOM 1177 C CA . ASP A 1 146 ? -6.141 -11.249 1.599 1.00 91.50 146 ASP A CA 1
ATOM 1178 C C . ASP A 1 146 ? -6.252 -9.761 1.270 1.00 91.50 146 ASP A C 1
ATOM 1180 O O . ASP A 1 146 ? -5.966 -9.350 0.144 1.00 91.50 146 ASP A O 1
ATOM 1184 N N . MET A 1 147 ? -6.647 -8.944 2.247 1.00 90.25 147 MET A N 1
ATOM 1185 C CA . MET A 1 147 ? -6.677 -7.493 2.100 1.00 90.25 147 MET A CA 1
ATOM 1186 C C . MET A 1 147 ? -5.268 -6.930 1.915 1.00 90.25 147 MET A C 1
ATOM 1188 O O . MET A 1 147 ? -5.037 -6.184 0.963 1.00 90.25 147 MET A O 1
ATOM 1192 N N . VAL A 1 148 ? -4.323 -7.341 2.764 1.00 89.56 148 VAL A N 1
ATOM 1193 C CA . VAL A 1 148 ? -2.921 -6.910 2.675 1.00 89.56 148 VAL A CA 1
ATOM 1194 C C . VAL A 1 148 ? -2.318 -7.310 1.326 1.00 89.56 148 VAL A C 1
ATOM 1196 O O . VAL A 1 148 ? -1.725 -6.472 0.653 1.00 89.56 148 VAL A O 1
ATOM 1199 N N . ARG A 1 149 ? -2.565 -8.538 0.849 1.00 88.81 149 ARG A N 1
ATOM 1200 C CA . ARG A 1 149 ? -2.131 -8.984 -0.489 1.00 88.81 149 ARG A CA 1
ATOM 1201 C C . ARG A 1 149 ? -2.678 -8.107 -1.617 1.00 88.81 149 ARG A C 1
ATOM 1203 O O . ARG A 1 149 ? -1.954 -7.805 -2.563 1.00 88.81 149 ARG A O 1
ATOM 1210 N N . LYS A 1 150 ? -3.937 -7.667 -1.531 1.00 88.00 150 LYS A N 1
ATOM 1211 C CA . LYS A 1 150 ? -4.529 -6.747 -2.520 1.00 88.00 150 LYS A CA 1
ATOM 1212 C C . LYS A 1 150 ? -3.891 -5.357 -2.472 1.00 88.00 150 LYS A C 1
ATOM 1214 O O . LYS A 1 150 ? -3.684 -4.769 -3.529 1.00 88.00 150 LYS A O 1
ATOM 1219 N N . MET A 1 151 ? -3.578 -4.849 -1.279 1.00 87.25 151 MET A N 1
ATOM 1220 C CA . MET A 1 151 ? -2.901 -3.558 -1.095 1.00 87.25 151 MET A CA 1
ATOM 1221 C C . MET A 1 151 ? -1.464 -3.600 -1.632 1.00 87.25 151 MET A C 1
ATOM 1223 O O . MET A 1 151 ? -1.084 -2.725 -2.397 1.00 87.25 151 MET A O 1
ATOM 1227 N N . ILE A 1 152 ? -0.717 -4.671 -1.354 1.00 86.06 152 ILE A N 1
ATOM 1228 C CA . ILE A 1 152 ? 0.610 -4.912 -1.945 1.00 86.06 152 ILE A CA 1
ATOM 1229 C C . ILE A 1 152 ? 0.521 -4.990 -3.475 1.00 86.06 152 ILE A C 1
ATOM 1231 O O . ILE A 1 152 ? 1.272 -4.327 -4.186 1.00 86.06 152 ILE A O 1
ATOM 1235 N N . SER A 1 153 ? -0.452 -5.739 -4.005 1.00 86.38 153 SER A N 1
ATOM 1236 C CA . SER A 1 153 ? -0.663 -5.837 -5.453 1.00 86.38 153 SER A CA 1
ATOM 1237 C C . SER A 1 153 ? -0.977 -4.480 -6.096 1.00 86.38 153 SER A C 1
ATOM 1239 O O . SER A 1 153 ? -0.596 -4.236 -7.242 1.00 86.38 153 SER A O 1
ATOM 1241 N N . HIS A 1 154 ? -1.652 -3.576 -5.381 1.00 82.94 154 HIS A N 1
ATOM 1242 C CA . HIS A 1 154 ? -1.864 -2.207 -5.846 1.00 82.94 154 HIS A CA 1
ATOM 1243 C C . HIS A 1 154 ? -0.536 -1.445 -5.981 1.00 82.94 154 HIS A C 1
ATOM 1245 O O . HIS A 1 154 ? -0.288 -0.838 -7.022 1.00 82.94 154 HIS A O 1
ATOM 1251 N N . THR A 1 155 ? 0.351 -1.555 -4.994 1.00 82.06 155 THR A N 1
ATOM 1252 C CA . THR A 1 155 ? 1.697 -0.961 -5.031 1.00 82.06 155 THR A CA 1
ATOM 1253 C C . THR A 1 155 ? 2.553 -1.537 -6.155 1.00 82.06 155 THR A C 1
ATOM 1255 O O . THR A 1 155 ? 3.217 -0.788 -6.868 1.00 82.06 155 THR A O 1
ATOM 1258 N N . HIS A 1 156 ? 2.482 -2.848 -6.406 1.00 86.12 156 HIS A N 1
ATOM 1259 C CA . HIS A 1 156 ? 3.175 -3.478 -7.539 1.00 86.12 156 HIS A CA 1
ATOM 1260 C C . HIS A 1 156 ? 2.715 -2.923 -8.884 1.00 86.12 156 HIS A C 1
ATOM 1262 O O . HIS A 1 156 ? 3.539 -2.665 -9.757 1.00 86.12 156 HIS A O 1
ATOM 1268 N N . LYS A 1 157 ? 1.409 -2.685 -9.055 1.00 84.12 157 LYS A N 1
ATOM 1269 C CA . LYS A 1 157 ? 0.889 -2.033 -10.268 1.00 84.12 157 LYS A CA 1
ATOM 1270 C C . LYS A 1 157 ? 1.476 -0.639 -10.441 1.00 84.12 157 LYS A C 1
ATOM 1272 O O . LYS A 1 157 ? 1.877 -0.302 -11.547 1.00 84.12 157 LYS A O 1
ATOM 1277 N N . TYR A 1 158 ? 1.574 0.133 -9.363 1.00 81.19 158 TYR A N 1
ATOM 1278 C CA . TYR A 1 158 ? 2.199 1.451 -9.407 1.00 81.19 158 TYR A CA 1
ATOM 1279 C C . TYR A 1 158 ? 3.697 1.378 -9.752 1.00 81.19 158 TYR A C 1
ATOM 1281 O O . TYR A 1 158 ? 4.173 2.143 -10.585 1.00 81.19 158 TYR A O 1
ATOM 1289 N N . CYS A 1 159 ? 4.431 0.407 -9.200 1.00 81.69 159 CYS A N 1
ATOM 1290 C CA . CYS A 1 159 ? 5.827 0.157 -9.570 1.00 81.69 159 CYS A CA 1
ATOM 1291 C C . CYS A 1 159 ? 5.977 -0.218 -11.053 1.00 81.69 159 CYS A C 1
ATOM 1293 O O . CYS A 1 159 ? 6.903 0.238 -11.710 1.00 81.69 159 CYS A O 1
ATOM 1295 N N . ASN A 1 160 ? 5.055 -1.008 -11.607 1.00 80.56 160 ASN A N 1
ATOM 1296 C CA . ASN A 1 160 ? 5.065 -1.339 -13.034 1.00 80.56 160 ASN A CA 1
ATOM 1297 C C . ASN A 1 160 ? 4.795 -0.113 -13.914 1.00 80.56 160 ASN A C 1
ATOM 1299 O O . ASN A 1 160 ? 5.479 0.077 -14.911 1.00 80.56 160 ASN A O 1
ATOM 1303 N N . MET A 1 161 ? 3.868 0.759 -13.510 1.00 79.75 161 MET A N 1
ATOM 1304 C CA . MET A 1 161 ? 3.648 2.034 -14.200 1.00 79.75 161 MET A CA 1
ATOM 1305 C C . MET A 1 161 ? 4.906 2.909 -14.203 1.00 79.75 161 MET A C 1
ATOM 1307 O O . MET A 1 161 ? 5.254 3.489 -15.225 1.00 79.75 161 MET A O 1
ATOM 1311 N N . LEU A 1 162 ? 5.612 2.966 -13.071 1.00 76.81 162 LEU A N 1
ATOM 1312 C CA . LEU A 1 162 ? 6.896 3.654 -12.952 1.00 76.81 162 LEU A CA 1
ATOM 1313 C C . LEU A 1 162 ? 7.955 3.085 -13.906 1.00 76.81 162 LEU A C 1
ATOM 1315 O O . LEU A 1 162 ? 8.678 3.844 -14.543 1.00 76.81 162 LEU A O 1
ATOM 1319 N N . ILE A 1 163 ? 8.057 1.758 -14.000 1.00 74.44 163 ILE A N 1
ATOM 1320 C CA . ILE A 1 163 ? 8.985 1.066 -14.907 1.00 74.44 163 ILE A CA 1
ATOM 1321 C C . ILE A 1 163 ? 8.704 1.454 -16.361 1.00 74.44 163 ILE A C 1
ATOM 1323 O O . ILE A 1 163 ? 9.638 1.841 -17.068 1.00 74.44 163 ILE A O 1
ATOM 1327 N N . ASP A 1 164 ? 7.437 1.398 -16.776 1.00 71.94 164 ASP A N 1
ATOM 1328 C CA . ASP A 1 164 ? 7.010 1.752 -18.132 1.00 71.94 164 ASP A CA 1
ATOM 1329 C C . ASP A 1 164 ? 7.335 3.222 -18.457 1.00 71.94 164 ASP A C 1
ATOM 1331 O O . ASP A 1 164 ? 7.926 3.517 -19.500 1.00 71.94 164 ASP A O 1
ATOM 1335 N N . ASP A 1 165 ? 7.030 4.142 -17.537 1.00 69.19 165 ASP A N 1
ATOM 1336 C CA . ASP A 1 165 ? 7.280 5.580 -17.706 1.00 69.19 165 ASP A CA 1
ATOM 1337 C C . ASP A 1 165 ? 8.775 5.929 -17.750 1.00 69.19 165 ASP A C 1
ATOM 1339 O O . ASP A 1 165 ? 9.189 6.842 -18.471 1.00 69.19 165 ASP A O 1
ATOM 1343 N N . LEU A 1 166 ? 9.602 5.193 -17.003 1.00 68.94 166 LEU A N 1
ATOM 1344 C CA . LEU A 1 166 ? 11.061 5.337 -16.994 1.00 68.94 166 LEU A CA 1
ATOM 1345 C C . LEU A 1 166 ? 11.738 4.638 -18.182 1.00 68.94 166 LEU A C 1
ATOM 1347 O O . LEU A 1 166 ? 12.968 4.655 -18.276 1.00 68.94 166 LEU A O 1
ATOM 1351 N N . LEU A 1 167 ? 10.960 4.037 -19.091 1.00 68.62 167 LEU A N 1
ATOM 1352 C CA . LEU A 1 167 ? 11.440 3.257 -20.236 1.00 68.62 167 LEU A CA 1
ATOM 1353 C C . LEU A 1 167 ? 12.347 2.083 -19.826 1.00 68.62 167 LEU A C 1
ATOM 1355 O O . LEU A 1 167 ? 13.172 1.615 -20.619 1.00 68.62 167 LEU A O 1
ATOM 1359 N N . LEU A 1 168 ? 12.199 1.600 -18.590 1.00 71.94 168 LEU A N 1
ATOM 1360 C CA . LEU A 1 168 ? 12.803 0.354 -18.136 1.00 71.94 168 LEU A CA 1
ATOM 1361 C C . LEU A 1 168 ? 12.044 -0.817 -18.780 1.00 71.94 168 LEU A C 1
ATOM 1363 O O . LEU A 1 168 ? 10.913 -0.677 -19.237 1.00 71.94 168 LEU A O 1
ATOM 1367 N N . LYS A 1 169 ? 12.680 -1.986 -18.887 1.00 79.38 169 LYS A N 1
ATOM 1368 C CA . LYS A 1 169 ? 12.060 -3.160 -19.521 1.00 79.38 169 LYS A CA 1
ATOM 1369 C C . LYS A 1 169 ? 11.577 -4.135 -18.451 1.00 79.38 169 LYS A C 1
ATOM 1371 O O . LYS A 1 169 ? 12.276 -4.348 -17.469 1.00 79.38 169 LYS A O 1
ATOM 1376 N N . GLY A 1 170 ? 10.454 -4.810 -18.690 1.00 84.75 170 GLY A N 1
ATOM 1377 C CA . GLY A 1 170 ? 9.961 -5.887 -17.821 1.00 84.75 170 GLY A CA 1
ATOM 1378 C C . GLY A 1 170 ? 8.891 -5.431 -16.831 1.00 84.75 170 GLY A C 1
ATOM 1379 O O . GLY A 1 170 ? 8.094 -4.557 -17.146 1.00 84.75 170 GLY A O 1
ATOM 1380 N N . THR A 1 171 ? 8.850 -6.066 -15.663 1.00 86.69 171 THR A N 1
ATOM 1381 C CA . THR A 1 171 ? 7.938 -5.740 -14.551 1.00 86.69 171 THR A CA 1
ATOM 1382 C C . THR A 1 171 ? 8.739 -5.643 -13.258 1.00 86.69 171 THR A C 1
ATOM 1384 O O . THR A 1 171 ? 9.917 -5.979 -13.240 1.00 86.69 171 THR A O 1
ATOM 1387 N N . ILE A 1 172 ? 8.120 -5.239 -12.153 1.00 86.19 172 ILE A N 1
ATOM 1388 C CA . ILE A 1 172 ? 8.774 -5.193 -10.843 1.00 86.19 172 ILE A CA 1
ATOM 1389 C C . ILE A 1 172 ? 9.259 -6.576 -10.374 1.00 86.19 172 ILE A C 1
ATOM 1391 O O . ILE A 1 172 ? 10.186 -6.658 -9.578 1.00 86.19 172 ILE A O 1
ATOM 1395 N N . ASP A 1 173 ? 8.699 -7.659 -10.922 1.00 84.62 173 ASP A N 1
ATOM 1396 C CA . ASP A 1 173 ? 9.137 -9.035 -10.657 1.00 84.62 173 ASP A CA 1
ATOM 1397 C C . ASP A 1 173 ? 10.361 -9.463 -11.496 1.00 84.62 173 ASP A C 1
ATOM 1399 O O . ASP A 1 173 ? 11.085 -10.381 -11.113 1.00 84.62 173 ASP A O 1
ATOM 1403 N N . ASP A 1 174 ? 10.582 -8.839 -12.659 1.00 82.88 174 ASP A N 1
ATOM 1404 C CA . ASP A 1 174 ? 11.648 -9.171 -13.624 1.00 82.88 174 ASP A CA 1
ATOM 1405 C C . ASP A 1 174 ? 12.115 -7.901 -14.350 1.00 82.88 174 ASP A C 1
ATOM 1407 O O . ASP A 1 174 ? 11.993 -7.759 -15.574 1.00 82.88 174 ASP A O 1
ATOM 1411 N N . ILE A 1 175 ? 12.585 -6.928 -13.567 1.00 80.94 175 ILE A N 1
ATOM 1412 C CA . ILE A 1 175 ? 13.026 -5.644 -14.101 1.00 80.94 175 ILE A CA 1
ATOM 1413 C C . ILE A 1 175 ? 14.363 -5.834 -14.818 1.00 80.94 175 ILE A C 1
ATOM 1415 O O . ILE A 1 175 ? 15.342 -6.346 -14.272 1.00 80.94 175 ILE A O 1
ATOM 1419 N N . LYS A 1 176 ? 14.409 -5.419 -16.078 1.00 74.44 176 LYS A N 1
ATOM 1420 C CA . LYS A 1 176 ? 15.589 -5.475 -16.934 1.00 74.44 176 LYS A CA 1
ATOM 1421 C C . LYS A 1 176 ? 16.085 -4.065 -17.171 1.00 74.44 176 LYS A C 1
ATOM 1423 O O . LYS A 1 176 ? 15.317 -3.170 -17.529 1.00 74.44 176 LYS A O 1
ATOM 1428 N N . ASN A 1 177 ? 17.397 -3.889 -17.033 1.00 61.50 177 ASN A N 1
ATOM 1429 C CA . ASN A 1 177 ? 18.051 -2.658 -17.448 1.00 61.50 177 ASN A CA 1
ATOM 1430 C C . ASN A 1 177 ? 17.696 -2.361 -18.911 1.00 61.50 177 ASN A C 1
ATOM 1432 O O . ASN A 1 177 ? 17.934 -3.179 -19.803 1.00 61.50 177 ASN A O 1
ATOM 1436 N N . ALA A 1 178 ? 17.145 -1.176 -19.161 1.00 52.06 178 ALA A N 1
ATOM 1437 C CA . ALA A 1 178 ? 17.314 -0.547 -20.458 1.00 52.06 178 ALA A CA 1
ATOM 1438 C C . ALA A 1 178 ? 18.804 -0.192 -20.600 1.00 52.06 178 ALA A C 1
ATOM 1440 O O . ALA A 1 178 ? 19.434 0.214 -19.620 1.00 52.06 178 ALA A O 1
ATOM 1441 N N . ASP A 1 179 ? 19.385 -0.409 -21.781 1.00 45.50 179 ASP A N 1
ATOM 1442 C CA . ASP A 1 179 ? 20.803 -0.152 -22.049 1.00 45.50 179 ASP A CA 1
ATOM 1443 C C . ASP A 1 179 ? 21.198 1.256 -21.559 1.00 45.50 179 ASP A C 1
ATOM 1445 O O . ASP A 1 179 ? 20.798 2.253 -22.154 1.00 45.50 179 ASP A O 1
ATOM 1449 N N . GLY A 1 180 ? 21.952 1.353 -20.454 1.00 44.47 180 GLY A N 1
ATOM 1450 C CA . GLY A 1 180 ? 22.439 2.640 -19.938 1.00 44.47 180 GLY A CA 1
ATOM 1451 C C . GLY A 1 180 ? 22.459 2.819 -18.418 1.00 44.47 180 GLY A C 1
ATOM 1452 O O . GLY A 1 180 ? 23.253 3.630 -17.942 1.00 44.47 180 GLY A O 1
ATOM 1453 N N . TYR A 1 181 ? 21.671 2.070 -17.638 1.00 46.25 181 TYR A N 1
ATOM 1454 C CA . TYR A 1 181 ? 21.705 2.201 -16.174 1.00 46.25 181 TYR A CA 1
ATOM 1455 C C . TYR A 1 181 ? 22.758 1.268 -15.559 1.00 46.25 181 TYR A C 1
ATOM 1457 O O . TYR A 1 181 ? 22.608 0.046 -15.541 1.00 46.25 181 TYR A O 1
ATOM 1465 N N . LYS A 1 182 ? 23.862 1.843 -15.070 1.00 48.88 182 LYS A N 1
ATOM 1466 C CA . LYS A 1 182 ? 24.823 1.129 -14.222 1.00 48.88 182 LYS A CA 1
ATOM 1467 C C . LYS A 1 182 ? 24.347 1.258 -12.782 1.00 48.88 182 LYS A C 1
ATOM 1469 O O . LYS A 1 182 ? 24.197 2.378 -12.301 1.00 48.88 182 LYS A O 1
ATOM 1474 N N . GLN A 1 183 ? 24.113 0.127 -12.120 1.00 46.72 183 GLN A N 1
ATOM 1475 C CA . GLN A 1 183 ? 23.868 0.075 -10.681 1.00 46.72 183 GLN A CA 1
ATOM 1476 C C . GLN A 1 183 ? 25.013 0.835 -9.996 1.00 46.72 183 GLN A C 1
ATOM 1478 O O . GLN A 1 183 ? 26.176 0.475 -10.165 1.00 46.72 183 GLN A O 1
ATOM 1483 N N . ALA A 1 184 ? 24.705 1.970 -9.367 1.00 46.78 184 ALA A N 1
ATOM 1484 C CA . ALA A 1 184 ? 25.718 2.766 -8.690 1.00 46.78 184 ALA A CA 1
ATOM 1485 C C . ALA A 1 184 ? 26.169 1.997 -7.446 1.00 46.78 184 ALA A C 1
ATOM 1487 O O . ALA A 1 184 ? 25.317 1.625 -6.638 1.00 46.78 184 ALA A O 1
ATOM 1488 N N . ASP A 1 185 ? 27.477 1.758 -7.324 1.00 44.09 185 ASP A N 1
ATOM 1489 C CA . ASP A 1 185 ? 28.078 1.193 -6.117 1.00 44.09 185 ASP A CA 1
ATOM 1490 C C . ASP A 1 185 ? 27.646 2.018 -4.901 1.00 44.09 185 ASP A C 1
ATOM 1492 O O . ASP A 1 185 ? 27.686 3.254 -4.916 1.00 44.09 185 ASP A O 1
ATOM 1496 N N . GLU A 1 186 ? 27.193 1.314 -3.869 1.00 46.09 186 GLU A N 1
ATOM 1497 C CA . GLU A 1 186 ? 26.666 1.885 -2.638 1.00 46.09 186 GLU A CA 1
ATOM 1498 C C . GLU A 1 186 ? 27.752 2.690 -1.919 1.00 46.09 186 GLU A C 1
ATOM 1500 O O . GLU A 1 186 ? 28.709 2.152 -1.361 1.00 46.09 186 GLU A O 1
ATOM 1505 N N . LYS A 1 187 ?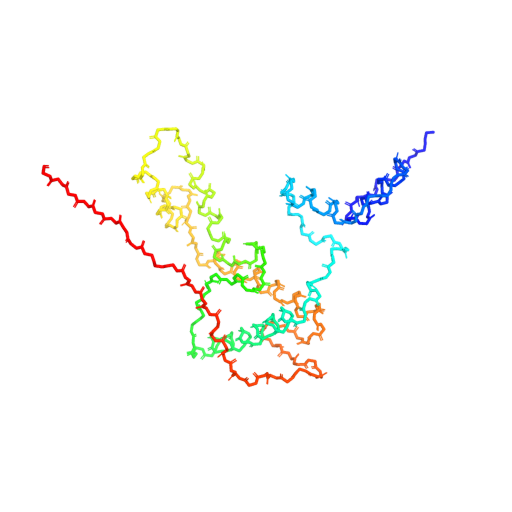 27.588 4.009 -1.920 1.00 40.91 187 LYS A N 1
ATOM 1506 C CA . LYS A 1 187 ? 27.960 4.830 -0.776 1.00 40.91 187 LYS A CA 1
ATOM 1507 C C . LYS A 1 187 ? 26.666 5.447 -0.283 1.00 40.91 187 LYS A C 1
ATOM 1509 O O . LYS A 1 187 ? 26.123 6.329 -0.944 1.00 40.91 187 LYS A O 1
ATOM 1514 N N . GLU A 1 188 ? 26.134 4.885 0.793 1.00 41.22 188 GLU A N 1
ATOM 1515 C CA . GLU A 1 188 ? 25.139 5.562 1.615 1.00 41.22 188 GLU A CA 1
ATOM 1516 C C . GLU A 1 188 ? 25.818 6.837 2.134 1.00 41.22 188 GLU A C 1
ATOM 1518 O O . GLU A 1 188 ? 26.790 6.773 2.886 1.00 41.22 188 GLU A O 1
ATOM 1523 N N . GLU A 1 189 ? 25.414 7.990 1.606 1.00 38.41 189 GLU A N 1
ATOM 1524 C CA . GLU A 1 189 ? 25.638 9.262 2.286 1.00 38.41 189 GLU A CA 1
ATOM 1525 C C . GLU A 1 189 ? 24.481 9.384 3.281 1.00 38.41 189 GLU A C 1
ATOM 1527 O O . GLU A 1 189 ? 23.361 9.723 2.899 1.00 38.41 189 GLU A O 1
ATOM 1532 N N . ASP A 1 190 ? 24.754 8.983 4.526 1.00 39.97 190 ASP A N 1
ATOM 1533 C CA . ASP A 1 190 ? 23.923 9.277 5.695 1.00 39.97 190 ASP A CA 1
ATOM 1534 C C . ASP A 1 190 ? 23.949 10.797 5.924 1.00 39.97 190 ASP A C 1
ATOM 1536 O O . ASP A 1 190 ? 24.796 11.302 6.658 1.00 39.97 190 ASP A O 1
ATOM 1540 N N . ASP A 1 191 ? 23.033 11.522 5.288 1.00 40.25 191 ASP A N 1
ATOM 1541 C CA . ASP A 1 191 ? 22.688 12.900 5.657 1.00 40.25 191 ASP A CA 1
ATOM 1542 C C . ASP A 1 191 ? 21.310 12.900 6.349 1.00 40.25 191 ASP A C 1
ATOM 1544 O O . ASP A 1 191 ? 20.369 13.564 5.914 1.00 40.25 191 ASP A O 1
ATOM 1548 N N . ASP A 1 192 ? 21.186 12.130 7.434 1.00 38.66 192 ASP A N 1
ATOM 1549 C CA . ASP A 1 192 ? 20.106 12.292 8.414 1.00 38.66 192 ASP A CA 1
ATOM 1550 C C . ASP A 1 192 ? 20.599 13.239 9.527 1.00 38.66 192 ASP A C 1
ATOM 1552 O O . ASP A 1 192 ? 21.055 12.812 10.589 1.00 38.66 192 ASP A O 1
ATOM 1556 N N . GLU A 1 193 ? 20.514 14.553 9.296 1.00 35.59 193 GLU A N 1
ATOM 1557 C CA . GLU A 1 193 ? 20.456 15.529 10.397 1.00 35.59 193 GLU A CA 1
ATOM 1558 C C . GLU A 1 193 ? 19.021 15.564 10.956 1.00 35.59 193 GLU A C 1
ATOM 1560 O O . GLU A 1 193 ? 18.263 16.513 10.750 1.00 35.59 193 GLU A O 1
ATOM 1565 N N . ASP A 1 194 ? 18.642 14.501 11.672 1.00 37.56 194 ASP A N 1
ATOM 1566 C CA . ASP A 1 194 ? 17.500 14.504 12.592 1.00 37.56 194 ASP A CA 1
ATOM 1567 C C . ASP A 1 194 ? 17.899 15.272 13.868 1.00 37.56 194 ASP A C 1
ATOM 1569 O O . ASP A 1 194 ? 18.301 14.708 14.890 1.00 37.56 194 ASP A O 1
ATOM 1573 N N . ASP A 1 195 ? 17.807 16.600 13.807 1.00 41.03 195 ASP A N 1
ATOM 1574 C CA . ASP A 1 195 ? 17.923 17.478 14.973 1.00 41.03 195 ASP A CA 1
ATOM 1575 C C . ASP A 1 195 ? 16.606 17.452 15.771 1.00 41.03 195 ASP A C 1
ATOM 1577 O O . ASP A 1 195 ? 15.786 18.367 15.709 1.00 41.03 195 ASP A O 1
ATOM 1581 N N . ASP A 1 196 ? 16.398 16.387 16.550 1.00 47.28 196 ASP A N 1
ATOM 1582 C CA . ASP A 1 196 ? 15.303 16.320 17.522 1.00 47.28 196 ASP A CA 1
ATOM 1583 C C . ASP A 1 196 ? 15.778 15.758 18.873 1.00 47.28 196 ASP A C 1
ATOM 1585 O O . ASP A 1 196 ? 15.425 14.662 19.310 1.00 47.28 196 ASP A O 1
ATOM 1589 N N . ILE A 1 197 ? 16.584 16.550 19.593 1.00 43.72 197 ILE A N 1
ATOM 1590 C CA . ILE A 1 197 ? 16.760 16.409 21.047 1.00 43.72 197 ILE A CA 1
ATOM 1591 C C . ILE A 1 197 ? 16.817 17.799 21.697 1.00 43.72 197 ILE A C 1
ATOM 1593 O O . ILE A 1 197 ? 17.848 18.462 21.666 1.00 43.72 197 ILE A O 1
ATOM 1597 N N . ASN A 1 198 ? 15.770 18.180 22.439 1.00 36.75 198 ASN A N 1
ATOM 1598 C CA . ASN A 1 198 ? 15.945 18.235 23.894 1.00 36.75 198 ASN A CA 1
ATOM 1599 C C . ASN A 1 198 ? 14.635 18.161 24.690 1.00 36.75 198 ASN A C 1
ATOM 1601 O O . ASN A 1 198 ? 13.797 19.061 24.714 1.00 36.75 198 ASN A O 1
ATOM 1605 N N . THR A 1 199 ? 14.568 17.063 25.430 1.00 46.69 199 THR A N 1
ATOM 1606 C CA . THR A 1 199 ? 13.803 16.795 26.641 1.00 46.69 199 THR A CA 1
ATOM 1607 C C . THR A 1 199 ? 13.712 17.969 27.622 1.00 46.69 199 THR A C 1
ATOM 1609 O O . THR A 1 199 ? 14.714 18.563 28.008 1.00 46.69 199 THR A O 1
ATOM 1612 N N . GLY A 1 200 ? 12.503 18.223 28.128 1.00 34.47 200 GLY A N 1
ATOM 1613 C CA . GLY A 1 200 ? 12.258 19.203 29.188 1.00 34.47 200 GLY A CA 1
ATOM 1614 C C . GLY A 1 200 ? 11.019 18.898 30.027 1.00 34.47 200 GLY A C 1
ATOM 1615 O O . GLY A 1 200 ? 10.236 19.797 30.310 1.00 34.47 200 GLY A O 1
ATOM 1616 N N . ALA A 1 201 ? 10.816 17.636 30.414 1.00 38.28 201 ALA A N 1
ATOM 1617 C CA . ALA A 1 201 ? 9.892 17.297 31.492 1.00 38.28 201 ALA A CA 1
ATOM 1618 C C . ALA A 1 201 ? 10.610 17.472 32.840 1.00 38.28 201 ALA A C 1
ATOM 1620 O O . ALA A 1 201 ? 11.421 16.634 33.226 1.00 38.28 201 ALA A O 1
ATOM 1621 N N . VAL A 1 202 ? 10.296 18.545 33.568 1.00 42.72 202 VAL A N 1
ATOM 1622 C CA . VAL A 1 202 ? 10.555 18.629 35.012 1.00 42.72 202 VAL A CA 1
ATOM 1623 C C . VAL A 1 202 ? 9.206 18.551 35.715 1.00 42.72 202 VAL A C 1
ATOM 1625 O O . VAL A 1 202 ? 8.450 19.517 35.752 1.00 42.72 202 VAL A O 1
ATOM 1628 N N . ASN A 1 203 ? 8.907 17.371 36.256 1.00 42.72 203 ASN A N 1
ATOM 1629 C CA . ASN A 1 203 ? 7.947 17.220 37.341 1.00 42.72 203 ASN A CA 1
ATOM 1630 C C . ASN A 1 203 ? 8.654 17.578 38.652 1.00 42.72 203 ASN A C 1
ATOM 1632 O O . ASN A 1 203 ? 9.715 17.032 38.948 1.00 42.72 203 ASN A O 1
ATOM 1636 N N . GLY A 1 204 ? 8.031 18.437 39.451 1.00 38.44 204 GLY A N 1
ATOM 1637 C CA . GLY A 1 204 ? 8.425 18.714 40.826 1.00 38.44 204 GLY A CA 1
ATOM 1638 C C . GLY A 1 204 ? 7.215 19.193 41.614 1.00 38.44 204 GLY A C 1
ATOM 1639 O O . GLY A 1 204 ? 6.925 20.383 41.629 1.00 38.44 204 GLY A O 1
ATOM 1640 N N . ASN A 1 205 ? 6.498 18.244 42.217 1.00 38.38 205 ASN A N 1
ATOM 1641 C CA . ASN A 1 205 ? 5.667 18.505 43.387 1.00 38.38 205 ASN A CA 1
ATOM 1642 C C . ASN A 1 205 ? 6.604 18.704 44.584 1.00 38.38 205 ASN A C 1
ATOM 1644 O O . ASN A 1 205 ? 7.315 17.761 44.929 1.00 38.38 205 ASN A O 1
ATOM 1648 N N . GLU A 1 206 ? 6.547 19.878 45.204 1.00 39.69 206 GLU A N 1
ATOM 1649 C CA . GLU A 1 206 ? 6.492 20.101 46.659 1.00 39.69 206 GLU A CA 1
ATOM 1650 C C . GLU A 1 206 ? 5.879 21.482 46.928 1.00 39.69 206 GLU A C 1
ATOM 1652 O O . GLU A 1 206 ? 6.266 22.448 46.230 1.00 39.69 206 GLU A O 1
#

Sequence (206 aa):
MDRHAEGTITSITGIQQAIADSYGEQIDYWSIYYLLHDKMKLLYGLLEDSPRFTHDPNRLKHIIQFLFKYAYALNLEKNNEAIICYMDESYVSIGHQVQPIELVWAYVKGYIAKQFSSSRTLQQLIEQTKKGFNGDGVGHEGVSADMVRKMISHTHKYCNMLIDDLLLKGTIDDIKNADGYKQADEKEEDDDEDDDINTGAVNGNE

pLDDT: mean 71.09, std 20.25, range [30.34, 97.75]

Foldseek 3Di:
DDDDDPDPQQALVSVQVVCCVPPVDGDDSVVSVCCCCVVVVPPDPDSVPPPPPDPPPVLLVVLVLCLVVQLVVLVCVVVVNDDDDQDDPCSNDVDLQLRLVSVLVVQLVVQLVVPDDPPDDPVNSVVSSVCQAPNDVPPGRHCDPVNSVVSVVSNQVVSQVSCVSSVWDDGSNDTHDDPPDDNDDDDPPPPPPPPDDDDDDDDDDD

Radius of gyration: 23.21 Å; chains: 1; bounding box: 57×52×77 Å

Organism: NCBI:txid1234261